Protein AF-0000000069272871 (afdb_homodimer)

Solvent-accessible surface area (backbone atoms only — not comparable to full-atom values): 14979 Å² total; per-residue (Å²): 93,59,68,41,17,45,51,24,36,66,44,24,44,68,34,56,69,48,51,65,64,69,45,65,77,76,62,60,60,80,74,46,60,64,69,57,50,46,51,25,50,32,40,45,33,56,43,55,54,56,28,42,65,68,36,47,37,50,28,38,50,27,48,32,53,27,60,75,52,44,46,97,46,56,46,58,51,68,70,37,50,22,46,32,43,25,23,48,36,52,28,56,21,47,30,52,67,67,47,55,49,50,28,53,56,38,40,64,75,57,56,64,56,65,63,50,49,52,54,50,58,71,53,38,54,69,69,35,46,50,41,24,52,53,29,44,54,54,31,49,50,50,26,59,72,61,34,99,91,60,68,40,18,45,51,24,35,65,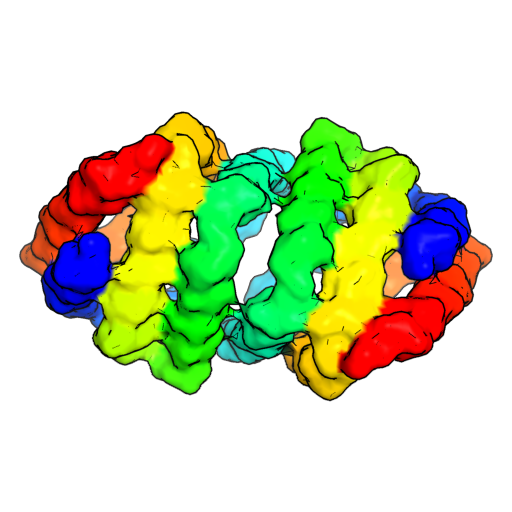43,24,44,68,31,56,69,46,51,66,65,69,45,65,77,74,64,61,62,79,73,47,59,64,69,56,50,45,51,26,49,31,40,45,33,55,42,58,58,55,28,44,64,67,34,47,37,50,28,39,51,26,47,32,52,27,61,76,53,44,47,98,47,56,46,57,52,69,69,37,50,22,47,32,44,25,23,49,37,52,28,56,21,48,30,52,66,68,46,56,49,52,28,52,57,39,40,65,76,56,56,61,56,64,62,53,49,52,53,51,57,73,53,38,55,68,69,33,48,50,42,24,51,53,28,45,52,54,32,48,50,50,26,57,72,60,34,102

Sequence (296 aa):
IDDAATKLSEASYPFLKEIDWTSNVYGSLPNANPVKVLAVINKALVMGASMDSAALKKGVLAHASAIGHVDSKGMIPLPDYTAINAAIGHMVASVPKNQVIDVFNAAGNVVRKEEVGAYMKSLVSSGDAEAAYKAFWEFKDVVAAAQRIDDAATKLSEASYPFLKEIDWTSNVYGSLPNANPVKVLAVINKALVMGASMDSAALKKGVLAHASAIGHVDSKGMIPLPDYTAINAAIGHMVASVPKNQVIDVFNAAGNVVRKEEVGAYMKSLVSSGDAEAAYKAFWEFKDVVAAAQR

Organism: Polarella glacialis (NCBI:txid89957)

InterPro domains:
  IPR003376 Peridinin-chlorophyll A binding protein [PF02429] (1-143)
  IPR036550 Peridinin-chlorophyll A binding superfamily [G3DSA:1.40.10.10] (1-147)
  IPR036550 Peridinin-chlorophyll A binding superfamily [SSF48608] (1-147)

Foldseek 3Di:
DLVLLLQLLVLQVQLVVLDQPPDCLVVVLVVFDVVLVVQLVVLVVVLQVQWDPVLVVQLVVLVVVQVVAQDPSRDGDSVSSSSNSVSVLNRLLRGDPVSVVSNVVSVVVRDPCPSVVVNSVVRGDPSSVVSSVVSVVVSVVVSVVSRD/DLVLLLQLLVLQVQLVVLDQPPDCLVVVLVVFDVVLVVQLVVLVVVLQVQWDPVLVVQLVVLVVVQVVAQDPSRDGDSVSSSSNSVSVLNRLLRGDPVSVVSNVVSVVVRDPCPSVVVNSVVRGDPSSVVSSVVSVVVSVVVSVVSRD

pLDDT: mean 89.67, std 10.8, range [53.44, 98.81]

Radius of gyration: 20.69 Å; Cα contacts (8 Å, |Δi|>4): 369; chains: 2; bounding box: 37×53×42 Å

Structure (mmCIF, N/CA/C/O backbone):
data_AF-0000000069272871-model_v1
#
loop_
_entity.id
_entity.type
_entity.pdbx_description
1 polymer 'ABC transporter substrate-binding protein'
#
loop_
_atom_site.group_PDB
_atom_site.id
_atom_site.type_symbol
_atom_site.label_atom_id
_atom_site.label_alt_id
_atom_site.label_comp_id
_atom_site.label_asym_id
_atom_site.label_entity_id
_atom_site.label_seq_id
_atom_site.pdbx_PDB_ins_code
_atom_site.Cartn_x
_atom_site.Cartn_y
_atom_site.Cartn_z
_atom_site.occupancy
_atom_site.B_iso_or_equiv
_atom_site.auth_seq_id
_atom_site.auth_comp_id
_atom_site.auth_asym_id
_atom_site.auth_atom_id
_atom_site.pdbx_PDB_model_num
ATOM 1 N N . ILE A 1 1 ? -14.234 -18.156 -10.969 1 97.94 1 ILE A N 1
ATOM 2 C CA . ILE A 1 1 ? -12.969 -17.484 -10.648 1 97.94 1 ILE A CA 1
ATOM 3 C C . ILE A 1 1 ? -12.188 -18.328 -9.648 1 97.94 1 ILE A C 1
ATOM 5 O O . ILE A 1 1 ? -10.969 -18.484 -9.781 1 97.94 1 ILE A O 1
ATOM 9 N N . ASP A 1 2 ? -12.836 -18.891 -8.648 1 98.38 2 ASP A N 1
ATOM 10 C CA . ASP A 1 2 ? -12.156 -19.688 -7.641 1 98.38 2 ASP A CA 1
ATOM 11 C C . ASP A 1 2 ? -11.492 -20.922 -8.266 1 98.38 2 ASP A C 1
ATOM 13 O O . ASP A 1 2 ? -10.352 -21.25 -7.945 1 98.38 2 ASP A O 1
ATOM 17 N N . ASP A 1 3 ? -12.211 -21.562 -9.109 1 98.44 3 ASP A N 1
ATOM 18 C CA . ASP A 1 3 ? -11.648 -22.719 -9.797 1 98.44 3 ASP A CA 1
ATOM 19 C C . ASP A 1 3 ? -10.453 -22.328 -10.664 1 98.44 3 ASP A C 1
ATOM 21 O O . ASP A 1 3 ? -9.43 -23.016 -10.68 1 98.44 3 ASP A O 1
ATOM 25 N N . ALA A 1 4 ? -10.586 -21.266 -11.344 1 98.56 4 ALA A N 1
ATOM 26 C CA . ALA A 1 4 ? -9.492 -20.781 -12.18 1 98.56 4 ALA A CA 1
ATOM 27 C C . ALA A 1 4 ? -8.281 -20.391 -11.336 1 98.56 4 ALA A C 1
ATOM 29 O O . ALA A 1 4 ? -7.137 -20.609 -11.734 1 98.56 4 ALA A O 1
ATOM 30 N N . ALA A 1 5 ? -8.492 -19.781 -10.227 1 98.75 5 ALA A N 1
ATOM 31 C CA . ALA A 1 5 ? -7.422 -19.422 -9.305 1 98.75 5 ALA A CA 1
ATOM 32 C C . ALA A 1 5 ? -6.688 -20.672 -8.797 1 98.75 5 ALA A C 1
ATOM 34 O O . ALA A 1 5 ? -5.465 -20.656 -8.664 1 98.75 5 ALA A O 1
ATOM 35 N N . THR A 1 6 ? -7.465 -21.688 -8.5 1 98.81 6 THR A N 1
ATOM 36 C CA . THR A 1 6 ? -6.855 -22.938 -8.078 1 98.81 6 THR A CA 1
ATOM 37 C C . THR A 1 6 ? -5.957 -23.5 -9.172 1 98.81 6 THR A C 1
ATOM 39 O O . THR A 1 6 ? -4.816 -23.875 -8.914 1 98.81 6 THR A O 1
ATOM 42 N N . LYS A 1 7 ? -6.438 -23.5 -10.344 1 98.69 7 LYS A N 1
ATOM 43 C CA . LYS A 1 7 ? -5.66 -24.016 -11.477 1 98.69 7 LYS A CA 1
ATOM 44 C C . LYS A 1 7 ? -4.402 -23.172 -11.695 1 98.69 7 LYS A C 1
ATOM 46 O O . LYS A 1 7 ? -3.32 -23.719 -11.914 1 98.69 7 LYS A O 1
ATOM 51 N N . LEU A 1 8 ? -4.523 -21.875 -11.672 1 98.75 8 LEU A N 1
ATOM 52 C CA . LEU A 1 8 ? -3.367 -20.984 -11.781 1 98.75 8 LEU A CA 1
ATOM 53 C C . LEU A 1 8 ? -2.34 -21.297 -10.695 1 98.75 8 LEU A C 1
ATOM 55 O O . LEU A 1 8 ? -1.153 -21.469 -10.992 1 98.75 8 LEU A O 1
ATOM 59 N N . SER A 1 9 ? -2.842 -21.391 -9.523 1 98.69 9 SER A N 1
ATOM 60 C CA . SER A 1 9 ? -1.943 -21.562 -8.383 1 98.69 9 SER A CA 1
ATOM 61 C C . SER A 1 9 ? -1.185 -22.875 -8.477 1 98.69 9 SER A C 1
ATOM 63 O O . SER A 1 9 ? 0.033 -22.906 -8.281 1 98.69 9 SER A O 1
ATOM 65 N N . GLU A 1 10 ? -1.876 -23.906 -8.773 1 98.62 10 GLU A N 1
ATOM 66 C CA . GLU A 1 10 ? -1.247 -25.219 -8.875 1 98.62 10 GLU A CA 1
ATOM 67 C C . GLU A 1 10 ? -0.245 -25.266 -10.023 1 98.62 10 GLU A C 1
ATOM 69 O O . GLU A 1 10 ? 0.844 -25.812 -9.883 1 98.62 10 GLU A O 1
ATOM 74 N N . ALA A 1 11 ? -0.543 -24.641 -11.07 1 98.25 11 ALA A N 1
ATOM 75 C CA . ALA A 1 11 ? 0.303 -24.688 -12.258 1 98.25 11 ALA A CA 1
ATOM 76 C C . ALA A 1 11 ? 1.522 -23.781 -12.102 1 98.25 11 ALA A C 1
ATOM 78 O O . ALA A 1 11 ? 2.594 -24.078 -12.633 1 98.25 11 ALA A O 1
ATOM 79 N N . SER A 1 12 ? 1.389 -22.734 -11.375 1 97.56 12 SER A N 1
ATOM 80 C CA . SER A 1 12 ? 2.457 -21.734 -11.32 1 97.56 12 SER A CA 1
ATOM 81 C C . SER A 1 12 ? 3.297 -21.906 -10.055 1 97.56 12 SER A C 1
ATOM 83 O O . SER A 1 12 ? 4.379 -21.328 -9.938 1 97.56 12 SER A O 1
ATOM 85 N N . TYR A 1 13 ? 2.826 -22.688 -9.156 1 97.62 13 TYR A N 1
ATOM 86 C CA . TYR A 1 13 ? 3.496 -22.812 -7.863 1 97.62 13 TYR A CA 1
ATOM 87 C C . TYR A 1 13 ? 4.914 -23.344 -8.031 1 97.62 13 TYR A C 1
ATOM 89 O O . TYR A 1 13 ? 5.848 -22.859 -7.391 1 97.62 13 TYR A O 1
ATOM 97 N N . PRO A 1 14 ? 5.195 -24.344 -8.883 1 96.38 14 PRO A N 1
ATOM 98 C CA . PRO A 1 14 ? 6.574 -24.797 -9.094 1 96.38 14 PRO A CA 1
ATOM 99 C C . PRO A 1 14 ? 7.496 -23.672 -9.562 1 96.38 14 PRO A C 1
ATOM 101 O O . PRO A 1 14 ? 8.648 -23.578 -9.125 1 96.38 14 PRO A O 1
ATOM 104 N N . PHE A 1 15 ? 7.004 -22.828 -10.414 1 95.12 15 PHE A N 1
ATOM 105 C CA . PHE A 1 15 ? 7.742 -21.672 -10.891 1 95.12 15 PHE A CA 1
ATOM 106 C C . PHE A 1 15 ? 8.102 -20.734 -9.742 1 95.12 15 PHE A C 1
ATOM 108 O O . PHE A 1 15 ? 9.25 -20.297 -9.625 1 95.12 15 PHE A O 1
ATOM 115 N N . LEU A 1 16 ? 7.188 -20.5 -8.906 1 94 16 LEU A N 1
ATOM 116 C CA . LEU A 1 16 ? 7.379 -19.562 -7.797 1 94 16 LEU A CA 1
ATOM 117 C C . LEU A 1 16 ? 8.414 -20.109 -6.816 1 94 16 LEU A C 1
ATOM 119 O O . LEU A 1 16 ? 9.148 -19.328 -6.199 1 94 16 LEU A O 1
ATOM 123 N N . LYS A 1 17 ? 8.477 -21.328 -6.703 1 94 17 LYS A N 1
ATOM 124 C CA . LYS A 1 17 ? 9.375 -21.953 -5.734 1 94 17 LYS A CA 1
ATOM 125 C C . LYS A 1 17 ? 10.828 -21.812 -6.172 1 94 17 LYS A C 1
ATOM 127 O O . LYS A 1 17 ? 11.742 -21.984 -5.359 1 94 17 LYS A O 1
ATOM 132 N N . GLU A 1 18 ? 11.016 -21.5 -7.387 1 93.88 18 GLU A N 1
ATOM 133 C CA . GLU A 1 18 ? 12.375 -21.406 -7.93 1 93.88 18 GLU A CA 1
ATOM 134 C C . GLU A 1 18 ? 12.977 -20.031 -7.695 1 93.88 18 GLU A C 1
ATOM 136 O O . GLU A 1 18 ? 14.18 -19.828 -7.883 1 93.88 18 GLU A O 1
ATOM 141 N N . ILE A 1 19 ? 12.141 -19.156 -7.281 1 87.62 19 ILE A N 1
ATOM 142 C CA . ILE A 1 19 ? 12.547 -17.75 -7.16 1 87.62 19 ILE A CA 1
ATOM 143 C C . ILE A 1 19 ? 12.922 -17.453 -5.711 1 87.62 19 ILE A C 1
ATOM 145 O O . ILE A 1 19 ? 12.258 -17.906 -4.781 1 87.62 19 ILE A O 1
ATOM 149 N N . ASP A 1 20 ? 14.008 -16.703 -5.559 1 84.44 20 ASP A N 1
ATOM 150 C CA . ASP A 1 20 ? 14.305 -16.109 -4.258 1 84.44 20 ASP A CA 1
ATOM 151 C C . ASP A 1 20 ? 13.633 -14.742 -4.113 1 84.44 20 ASP A C 1
ATOM 153 O O . ASP A 1 20 ? 14.133 -13.742 -4.625 1 84.44 20 ASP A O 1
ATOM 157 N N . TRP A 1 21 ? 12.625 -14.727 -3.338 1 83.12 21 TRP A N 1
ATOM 158 C CA . TRP A 1 21 ? 11.781 -13.547 -3.236 1 83.12 21 TRP A CA 1
ATOM 159 C C . TRP A 1 21 ? 12.375 -12.531 -2.268 1 83.12 21 TRP A C 1
ATOM 161 O O . TRP A 1 21 ? 11.836 -11.438 -2.094 1 83.12 21 TRP A O 1
ATOM 171 N N . THR A 1 22 ? 13.477 -12.781 -1.663 1 78.88 22 THR A N 1
ATOM 172 C CA . THR A 1 22 ? 14.156 -11.867 -0.756 1 78.88 22 THR A CA 1
ATOM 173 C C . THR A 1 22 ? 15.281 -11.133 -1.476 1 78.88 22 THR A C 1
ATOM 175 O O . THR A 1 22 ? 15.984 -10.32 -0.871 1 78.88 22 THR A O 1
ATOM 178 N N . SER A 1 23 ? 15.352 -11.43 -2.68 1 77 23 SER A N 1
ATOM 179 C CA . SER A 1 23 ? 16.438 -10.828 -3.455 1 77 23 SER A CA 1
ATOM 180 C C . SER A 1 23 ? 16.281 -9.312 -3.527 1 77 23 SER A C 1
ATOM 182 O O . SER A 1 23 ? 15.172 -8.805 -3.68 1 77 23 SER A O 1
ATOM 184 N N . ASN A 1 24 ? 17.312 -8.641 -3.572 1 72.88 24 ASN A N 1
ATOM 185 C CA . ASN A 1 24 ? 17.359 -7.188 -3.65 1 72.88 24 ASN A CA 1
ATOM 186 C C . ASN A 1 24 ? 16.938 -6.688 -5.031 1 72.88 24 ASN A C 1
ATOM 188 O O . ASN A 1 24 ? 16.672 -5.496 -5.211 1 72.88 24 ASN A O 1
ATOM 192 N N . VAL A 1 25 ? 16.875 -7.625 -5.938 1 71.31 25 VAL A N 1
ATOM 193 C CA . VAL A 1 25 ? 16.516 -7.223 -7.293 1 71.31 25 VAL A CA 1
ATOM 194 C C . VAL A 1 25 ? 15.133 -6.578 -7.301 1 71.31 25 VAL A C 1
ATOM 196 O O . VAL A 1 25 ? 14.836 -5.742 -8.156 1 71.31 25 VAL A O 1
ATOM 199 N N . TYR A 1 26 ? 14.336 -6.918 -6.309 1 68.06 26 TYR A N 1
ATOM 200 C CA . TYR A 1 26 ? 12.977 -6.402 -6.262 1 68.06 26 TYR A CA 1
ATOM 201 C C . TYR A 1 26 ? 12.938 -5.012 -5.645 1 68.06 26 TYR A C 1
ATOM 203 O O . TYR A 1 26 ? 11.945 -4.289 -5.777 1 68.06 26 TYR A O 1
ATOM 211 N N . GLY A 1 27 ? 13.906 -4.617 -4.906 1 61.75 27 GLY A N 1
ATOM 212 C CA . GLY A 1 27 ? 13.969 -3.354 -4.188 1 61.75 27 GLY A CA 1
ATOM 213 C C . GLY A 1 27 ? 14.43 -2.197 -5.055 1 61.75 27 GLY A C 1
ATOM 214 O O . GLY A 1 27 ? 14.508 -1.059 -4.59 1 61.75 27 GLY A O 1
ATOM 215 N N . SER A 1 28 ? 14.789 -2.479 -6.285 1 54.88 28 SER A N 1
ATOM 216 C CA . SER A 1 28 ? 15.438 -1.388 -7.008 1 54.88 28 SER A CA 1
ATOM 217 C C . SER A 1 28 ? 14.414 -0.372 -7.504 1 54.88 28 SER A C 1
ATOM 219 O O . SER A 1 28 ? 14.547 0.164 -8.609 1 54.88 28 SER A O 1
ATOM 221 N N . LEU A 1 29 ? 13.281 -0.179 -6.895 1 54.28 29 LEU A N 1
ATOM 222 C CA . LEU A 1 29 ? 12.422 0.962 -7.184 1 54.28 29 LEU A CA 1
ATOM 223 C C . LEU A 1 29 ? 13.195 2.271 -7.066 1 54.28 29 LEU A C 1
ATOM 225 O O . LEU A 1 29 ? 12.758 3.303 -7.586 1 54.28 29 LEU A O 1
ATOM 229 N N . PRO A 1 30 ? 14.242 2.318 -6.449 1 54.62 30 PRO A N 1
ATOM 230 C CA . PRO A 1 30 ? 14.914 3.592 -6.191 1 54.62 30 PRO A CA 1
ATOM 231 C C . PRO A 1 30 ? 15.266 4.348 -7.469 1 54.62 30 PRO A C 1
ATOM 233 O O . PRO A 1 30 ? 15.43 5.57 -7.445 1 54.62 30 PRO A O 1
ATOM 236 N N . ASN A 1 31 ? 14.969 3.623 -8.508 1 59.97 31 ASN A N 1
ATOM 237 C CA . ASN A 1 31 ? 15.414 4.438 -9.633 1 59.97 31 ASN A CA 1
ATOM 238 C C . ASN A 1 31 ? 14.234 4.988 -10.43 1 59.97 31 ASN A C 1
ATOM 240 O O . ASN A 1 31 ? 14.422 5.648 -11.453 1 59.97 31 ASN A O 1
ATOM 244 N N . ALA A 1 32 ? 13.102 4.746 -9.797 1 67.25 32 ALA A N 1
ATOM 245 C CA . ALA A 1 32 ? 11.984 5.289 -10.562 1 67.25 32 ALA A CA 1
ATOM 246 C C . ALA A 1 32 ? 11.68 6.727 -10.148 1 67.25 32 ALA A C 1
ATOM 248 O O . ALA A 1 32 ? 11.883 7.102 -8.992 1 67.25 32 ALA A O 1
ATOM 249 N N . ASN A 1 33 ? 11.328 7.52 -11.164 1 70.44 33 ASN A N 1
ATOM 250 C CA . ASN A 1 33 ? 10.883 8.883 -10.891 1 70.44 33 ASN A CA 1
ATOM 251 C C . ASN A 1 33 ? 9.703 8.898 -9.922 1 70.44 33 ASN A C 1
ATOM 253 O O . ASN A 1 33 ? 8.68 8.266 -10.172 1 70.44 33 ASN A O 1
ATOM 257 N N . PRO A 1 34 ? 9.781 9.516 -8.812 1 75.56 34 PRO A N 1
ATOM 258 C CA . PRO A 1 34 ? 8.727 9.508 -7.801 1 75.56 34 PRO A CA 1
ATOM 259 C C . PRO A 1 34 ? 7.379 9.977 -8.352 1 75.56 34 PRO A C 1
ATOM 261 O O . PRO A 1 34 ? 6.332 9.469 -7.941 1 75.56 34 PRO A O 1
ATOM 264 N N . VAL A 1 35 ? 7.418 10.867 -9.281 1 75.88 35 VAL A N 1
ATOM 265 C CA . VAL A 1 35 ? 6.188 11.398 -9.852 1 75.88 35 VAL A CA 1
ATOM 266 C C . VAL A 1 35 ? 5.48 10.305 -10.656 1 75.88 35 VAL A C 1
ATOM 268 O O . VAL A 1 35 ? 4.254 10.18 -10.602 1 75.88 35 VAL A O 1
ATOM 271 N N . LYS A 1 36 ? 6.258 9.539 -11.336 1 77.25 36 LYS A N 1
ATOM 272 C CA . LYS A 1 36 ? 5.676 8.445 -12.109 1 77.25 36 LYS A CA 1
ATOM 273 C C . LYS A 1 36 ? 5.117 7.359 -11.188 1 77.25 36 LYS A C 1
ATOM 275 O O . LYS A 1 36 ? 4.07 6.773 -11.477 1 77.25 36 LYS A O 1
ATOM 280 N N . VAL A 1 37 ? 5.797 7.203 -10.133 1 82.44 37 VAL A N 1
ATOM 281 C CA . VAL A 1 37 ? 5.34 6.215 -9.164 1 82.44 37 VAL A CA 1
ATOM 282 C C . VAL A 1 37 ? 4.02 6.668 -8.547 1 82.44 37 VAL A C 1
ATOM 284 O O . VAL A 1 37 ? 3.088 5.871 -8.406 1 82.44 37 VAL A O 1
ATOM 287 N N . LEU A 1 38 ? 3.922 7.918 -8.312 1 86.31 38 LEU A N 1
ATOM 288 C CA . LEU A 1 38 ? 2.697 8.445 -7.723 1 86.31 38 LEU A CA 1
ATOM 289 C C . LEU A 1 38 ? 1.527 8.328 -8.695 1 86.31 38 LEU A C 1
ATOM 291 O O . LEU A 1 38 ? 0.392 8.086 -8.273 1 86.31 38 LEU A O 1
ATOM 295 N N . ALA A 1 39 ? 1.861 8.492 -9.93 1 85.06 39 ALA A N 1
ATOM 296 C CA . ALA A 1 39 ? 0.804 8.352 -10.922 1 85.06 39 ALA A CA 1
ATOM 297 C C . ALA A 1 39 ? 0.247 6.93 -10.93 1 85.06 39 ALA A C 1
ATOM 299 O O . ALA A 1 39 ? -0.964 6.734 -11.055 1 85.06 39 ALA A O 1
ATOM 300 N N . VAL A 1 40 ? 1.145 5.996 -10.836 1 88.75 40 VAL A N 1
ATOM 301 C CA . VAL A 1 40 ? 0.72 4.602 -10.766 1 88.75 40 VAL A CA 1
ATOM 302 C C . VAL A 1 40 ? -0.131 4.383 -9.516 1 88.75 40 VAL A C 1
ATOM 304 O O . VAL A 1 40 ? -1.209 3.789 -9.594 1 88.75 40 VAL A O 1
ATOM 307 N N . ILE A 1 41 ? 0.326 4.859 -8.453 1 91.44 41 ILE A N 1
ATOM 308 C CA . ILE A 1 41 ? -0.369 4.723 -7.18 1 91.44 41 ILE A CA 1
ATOM 309 C C . ILE A 1 41 ? -1.755 5.355 -7.277 1 91.44 41 ILE A C 1
ATOM 311 O O . ILE A 1 41 ? -2.742 4.781 -6.812 1 91.44 41 ILE A O 1
ATOM 315 N N . ASN A 1 42 ? -1.794 6.461 -7.91 1 93.81 42 ASN A N 1
ATOM 316 C CA . ASN A 1 42 ? -3.076 7.141 -8.055 1 93.81 42 ASN A CA 1
ATOM 317 C C . ASN A 1 42 ? -4.078 6.293 -8.836 1 93.81 42 ASN A C 1
ATOM 319 O O . ASN A 1 42 ? -5.227 6.145 -8.414 1 93.81 42 ASN A O 1
ATOM 323 N N . LYS A 1 43 ? -3.633 5.766 -9.898 1 93.56 43 LYS A N 1
ATOM 324 C CA . LYS A 1 43 ? -4.516 4.91 -10.68 1 93.56 43 LYS A CA 1
ATOM 325 C C . LYS A 1 43 ? -4.973 3.699 -9.875 1 93.56 43 LYS A C 1
ATOM 327 O O . LYS A 1 43 ? -6.133 3.293 -9.953 1 93.56 43 LYS A O 1
ATOM 332 N N . ALA A 1 44 ? -4.098 3.172 -9.102 1 93.88 44 ALA A N 1
ATOM 333 C CA . ALA A 1 44 ? -4.422 2.02 -8.266 1 93.88 44 ALA A CA 1
ATOM 334 C C . ALA A 1 44 ? -5.426 2.395 -7.18 1 93.88 44 ALA A C 1
ATOM 336 O O . ALA A 1 44 ? -6.344 1.628 -6.883 1 93.88 44 ALA A O 1
ATOM 337 N N . LEU A 1 45 ? -5.246 3.5 -6.656 1 94.62 45 LEU A N 1
ATOM 338 C CA . LEU A 1 45 ? -6.164 3.975 -5.625 1 94.62 45 LEU A CA 1
ATOM 339 C C . LEU A 1 45 ? -7.57 4.156 -6.191 1 94.62 45 LEU A C 1
ATOM 341 O O . LEU A 1 45 ? -8.547 3.695 -5.598 1 94.62 45 LEU A O 1
ATOM 345 N N . VAL A 1 46 ? -7.625 4.789 -7.305 1 94.31 46 VAL A N 1
ATOM 346 C CA . VAL A 1 46 ? -8.922 5.039 -7.93 1 94.31 46 VAL A CA 1
ATOM 347 C C . VAL A 1 46 ? -9.594 3.709 -8.273 1 94.31 46 VAL A C 1
ATOM 349 O O . VAL A 1 46 ? -10.781 3.521 -8.016 1 94.31 46 VAL A O 1
ATOM 352 N N . MET A 1 47 ? -8.812 2.846 -8.75 1 95.12 47 MET A N 1
ATOM 353 C CA . MET A 1 47 ? -9.352 1.52 -9.031 1 95.12 47 MET A CA 1
ATOM 354 C C . MET A 1 47 ? -9.812 0.833 -7.75 1 95.12 47 MET A C 1
ATOM 356 O O . MET A 1 47 ? -10.906 0.273 -7.699 1 95.12 47 MET A O 1
ATOM 360 N N . GLY A 1 48 ? -8.969 0.856 -6.758 1 94.19 48 GLY A N 1
ATOM 361 C CA . GLY A 1 48 ? -9.312 0.252 -5.48 1 94.19 48 GLY A CA 1
ATOM 362 C C . GLY A 1 48 ? -10.594 0.808 -4.883 1 94.19 48 GLY A C 1
ATOM 363 O O . GLY A 1 48 ? -11.398 0.061 -4.324 1 94.19 48 GLY A O 1
ATOM 364 N N . ALA A 1 49 ? -10.82 2.049 -5.047 1 93.44 49 ALA A N 1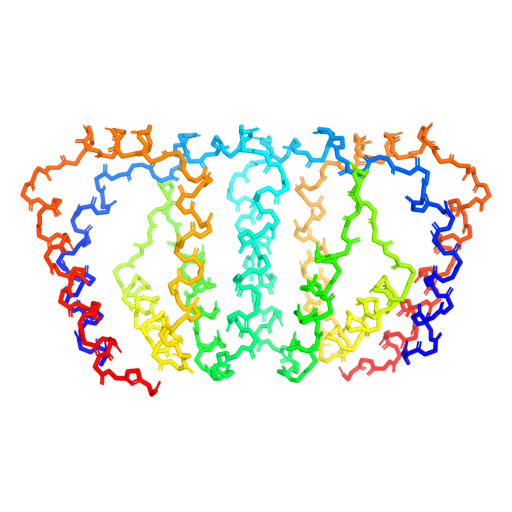
ATOM 365 C CA . ALA A 1 49 ? -12.008 2.699 -4.504 1 93.44 49 ALA A CA 1
ATOM 366 C C . ALA A 1 49 ? -13.273 2.217 -5.219 1 93.44 49 ALA A C 1
ATOM 368 O O . ALA A 1 49 ? -14.375 2.326 -4.684 1 93.44 49 ALA A O 1
ATOM 369 N N . SER A 1 50 ? -13.086 1.742 -6.402 1 94.56 50 SER A N 1
ATOM 370 C CA . SER A 1 50 ? -14.227 1.304 -7.203 1 94.56 50 SER A CA 1
ATOM 371 C C . SER A 1 50 ? -14.5 -0.184 -7.008 1 94.56 50 SER A C 1
ATOM 373 O O . SER A 1 50 ? -15.516 -0.7 -7.473 1 94.56 50 SER A O 1
ATOM 375 N N . MET A 1 51 ? -13.625 -0.867 -6.285 1 95.12 51 MET A N 1
ATOM 376 C CA . MET A 1 51 ? -13.758 -2.311 -6.109 1 95.12 51 MET A CA 1
ATOM 377 C C . MET A 1 51 ? -14.859 -2.637 -5.105 1 95.12 51 MET A C 1
ATOM 379 O O . MET A 1 51 ? -15.172 -1.821 -4.234 1 95.12 51 MET A O 1
ATOM 383 N N . ASP A 1 52 ? -15.406 -3.867 -5.297 1 95.38 52 ASP A N 1
ATOM 384 C CA . ASP A 1 52 ? -16.312 -4.418 -4.285 1 95.38 52 ASP A CA 1
ATOM 385 C C . ASP A 1 52 ? -15.617 -4.5 -2.926 1 95.38 52 ASP A C 1
ATOM 387 O O . ASP A 1 52 ? -14.562 -5.129 -2.793 1 95.38 52 ASP A O 1
ATOM 391 N N . SER A 1 53 ? -16.266 -3.912 -1.944 1 93.38 53 SER A N 1
ATOM 392 C CA . SER A 1 53 ? -15.625 -3.801 -0.639 1 93.38 53 SER A CA 1
ATOM 393 C C . SER A 1 53 ? -15.445 -5.168 0.008 1 93.38 53 SER A C 1
ATOM 395 O O . SER A 1 53 ? -14.469 -5.402 0.721 1 93.38 53 SER A O 1
ATOM 397 N N . ALA A 1 54 ? -16.328 -6.066 -0.211 1 94.12 54 ALA A N 1
ATOM 398 C CA . ALA A 1 54 ? -16.188 -7.41 0.349 1 94.12 54 ALA A CA 1
ATOM 399 C C . ALA A 1 54 ? -15.016 -8.148 -0.289 1 94.12 54 ALA A C 1
ATOM 401 O O . ALA A 1 54 ? -14.266 -8.852 0.398 1 94.12 54 ALA A O 1
ATOM 402 N N . ALA A 1 55 ? -14.867 -7.98 -1.58 1 95.44 55 ALA A N 1
ATOM 403 C CA . ALA A 1 55 ? -13.742 -8.594 -2.279 1 95.44 55 ALA A CA 1
ATOM 404 C C . ALA A 1 55 ? -12.414 -8.008 -1.802 1 95.44 55 ALA A C 1
ATOM 406 O O . ALA A 1 55 ? -11.445 -8.734 -1.604 1 95.44 55 ALA A O 1
ATOM 407 N N . LEU A 1 56 ? -12.383 -6.707 -1.596 1 95.38 56 LEU A N 1
ATOM 408 C CA . LEU A 1 56 ? -11.18 -6.047 -1.088 1 95.38 56 LEU A CA 1
ATOM 409 C C . LEU A 1 56 ? -10.805 -6.586 0.289 1 95.38 56 LEU A C 1
ATOM 411 O O . LEU A 1 56 ? -9.641 -6.898 0.542 1 95.38 56 LEU A O 1
ATOM 415 N N . LYS A 1 57 ? -11.766 -6.672 1.105 1 94.69 57 LYS A N 1
ATOM 416 C CA . LYS A 1 57 ? -11.516 -7.18 2.449 1 94.69 57 LYS A CA 1
ATOM 417 C C . LYS A 1 57 ? -10.977 -8.609 2.404 1 94.69 57 LYS A C 1
ATOM 419 O O . LYS A 1 57 ? -10.023 -8.945 3.105 1 94.69 57 LYS A O 1
ATOM 424 N N . LYS A 1 58 ? -11.578 -9.398 1.587 1 95.81 58 LYS A N 1
ATOM 425 C CA . LYS A 1 58 ? -11.102 -10.766 1.435 1 95.81 58 LYS A CA 1
ATOM 426 C C . LYS A 1 58 ? -9.664 -10.789 0.927 1 95.81 58 LYS A C 1
ATOM 428 O O . LYS A 1 58 ? -8.852 -11.602 1.379 1 95.81 58 LYS A O 1
ATOM 433 N N . GLY A 1 59 ? -9.344 -9.953 0.003 1 96.69 59 GLY A N 1
ATOM 434 C CA . GLY A 1 59 ? -7.988 -9.867 -0.52 1 96.69 59 GLY A CA 1
ATOM 435 C C . GLY A 1 59 ? -6.969 -9.469 0.529 1 96.69 59 GLY A C 1
ATOM 436 O O . GLY A 1 59 ? -5.91 -10.086 0.641 1 96.69 59 GLY A O 1
ATOM 437 N N . VAL A 1 60 ? -7.352 -8.492 1.216 1 95.69 60 VAL A N 1
ATOM 438 C CA . VAL A 1 60 ? -6.465 -7.996 2.266 1 95.69 60 VAL A CA 1
ATOM 439 C C . VAL A 1 60 ? -6.215 -9.102 3.293 1 95.69 60 VAL A C 1
ATOM 441 O O . VAL A 1 60 ? -5.074 -9.32 3.705 1 95.69 60 VAL A O 1
ATOM 444 N N . LEU A 1 61 ? -7.207 -9.781 3.68 1 96.06 61 LEU A N 1
ATOM 445 C CA . LEU A 1 61 ? -7.059 -10.82 4.695 1 96.06 61 LEU A CA 1
ATOM 446 C C . LEU A 1 61 ? -6.277 -12.008 4.145 1 96.06 61 LEU A C 1
ATOM 448 O O . LEU A 1 61 ? -5.52 -12.648 4.875 1 96.06 61 LEU A O 1
ATOM 452 N N . ALA A 1 62 ? -6.473 -12.32 2.9 1 97.31 62 ALA A N 1
ATOM 453 C CA . ALA A 1 62 ? -5.672 -13.367 2.271 1 97.31 62 ALA A CA 1
ATOM 454 C C . ALA A 1 62 ? -4.191 -13 2.279 1 97.31 62 ALA A C 1
ATOM 456 O O . ALA A 1 62 ? -3.336 -13.852 2.555 1 97.31 62 ALA A O 1
ATOM 457 N N . HIS A 1 63 ? -3.895 -11.789 2.033 1 96.75 63 HIS A N 1
ATOM 458 C CA . HIS A 1 63 ? -2.506 -11.344 2.068 1 96.75 63 HIS A CA 1
ATOM 459 C C . HIS A 1 63 ? -1.956 -11.359 3.49 1 96.75 63 HIS A C 1
ATOM 461 O O . HIS A 1 63 ? -0.812 -11.766 3.713 1 96.75 63 HIS A O 1
ATOM 467 N N . ALA A 1 64 ? -2.75 -10.93 4.355 1 94.94 64 ALA A N 1
ATOM 468 C CA . ALA A 1 64 ? -2.322 -10.953 5.75 1 94.94 64 ALA A CA 1
ATOM 469 C C . ALA A 1 64 ? -1.993 -12.375 6.199 1 94.94 64 ALA A C 1
ATOM 471 O O . ALA A 1 64 ? -0.968 -12.602 6.84 1 94.94 64 ALA A O 1
ATOM 472 N N . SER A 1 65 ? -2.859 -13.242 5.844 1 96.06 65 SER A N 1
ATOM 473 C CA . SER A 1 65 ? -2.607 -14.648 6.156 1 96.06 65 SER A CA 1
ATOM 474 C C . SER A 1 65 ? -1.299 -15.125 5.535 1 96.06 65 SER A C 1
ATOM 476 O O . SER A 1 65 ? -0.488 -15.773 6.207 1 96.06 65 SER A O 1
ATOM 478 N N . ALA A 1 66 ? -1.085 -14.805 4.344 1 96.12 66 ALA A N 1
ATOM 479 C CA . ALA A 1 66 ? 0.118 -15.227 3.633 1 96.12 66 ALA A CA 1
ATOM 480 C C . ALA A 1 66 ? 1.374 -14.68 4.309 1 96.12 66 ALA A C 1
ATOM 482 O O . ALA A 1 66 ? 2.371 -15.398 4.445 1 96.12 66 ALA A O 1
ATOM 483 N N . ILE A 1 67 ? 1.333 -13.43 4.668 1 94.25 67 ILE A N 1
ATOM 484 C CA . ILE A 1 67 ? 2.465 -12.82 5.363 1 94.25 67 ILE A CA 1
ATOM 485 C C . ILE A 1 67 ? 2.754 -13.586 6.648 1 94.25 67 ILE A C 1
ATOM 487 O O . ILE A 1 67 ? 3.916 -13.773 7.02 1 94.25 67 ILE A O 1
ATOM 491 N N . GLY A 1 68 ? 1.786 -14.023 7.312 1 92 68 GLY A N 1
ATOM 492 C CA . GLY A 1 68 ? 1.951 -14.789 8.539 1 92 68 GLY A CA 1
ATOM 493 C C . GLY A 1 68 ? 2.602 -16.141 8.312 1 92 68 GLY A C 1
ATOM 494 O O . GLY A 1 68 ? 3.07 -16.766 9.266 1 92 68 GLY A O 1
ATOM 495 N N . HIS A 1 69 ? 2.637 -16.578 7.078 1 94.19 69 HIS A N 1
ATOM 496 C CA . HIS A 1 69 ? 3.129 -17.922 6.797 1 94.19 69 HIS A CA 1
ATOM 497 C C . HIS A 1 69 ? 4.348 -17.875 5.879 1 94.19 69 HIS A C 1
ATOM 499 O O . HIS A 1 69 ? 4.773 -18.906 5.363 1 94.19 69 HIS A O 1
ATOM 505 N N . VAL A 1 70 ? 4.863 -16.719 5.617 1 92.19 70 VAL A N 1
ATOM 506 C CA . VAL A 1 70 ? 5.984 -16.594 4.691 1 92.19 70 VAL A CA 1
ATOM 507 C C . VAL A 1 70 ? 7.207 -17.312 5.262 1 92.19 70 VAL A C 1
ATOM 509 O O . VAL A 1 70 ? 7.48 -17.219 6.461 1 92.19 70 VAL A O 1
ATOM 512 N N . ASP A 1 71 ? 7.949 -17.953 4.387 1 89.5 71 ASP A N 1
ATOM 513 C CA . ASP A 1 71 ? 9.148 -18.641 4.844 1 89.5 71 ASP A CA 1
ATOM 514 C C . ASP A 1 71 ? 10.383 -17.766 4.688 1 89.5 71 ASP A C 1
ATOM 516 O O . ASP A 1 71 ? 10.281 -16.578 4.398 1 89.5 71 ASP A O 1
ATOM 520 N N . SER A 1 72 ? 11.562 -18.344 4.91 1 85.69 72 SER A N 1
ATOM 521 C CA . SER A 1 72 ? 12.82 -17.609 4.949 1 85.69 72 SER A CA 1
ATOM 522 C C . SER A 1 72 ? 13.211 -17.109 3.559 1 85.69 72 SER A C 1
ATOM 524 O O . SER A 1 72 ? 14.055 -16.219 3.426 1 85.69 72 SER A O 1
ATOM 526 N N . LYS A 1 73 ? 12.672 -17.672 2.469 1 84.81 73 LYS A N 1
ATOM 527 C CA . LYS A 1 73 ? 12.953 -17.25 1.102 1 84.81 73 LYS A CA 1
ATOM 528 C C . LYS A 1 73 ? 11.883 -16.297 0.587 1 84.81 73 LYS A C 1
ATOM 530 O O . LYS A 1 73 ? 11.867 -15.953 -0.595 1 84.81 73 LYS A O 1
ATOM 535 N N . GLY A 1 74 ? 10.875 -16.062 1.475 1 87.19 74 GLY A N 1
ATOM 536 C CA . GLY A 1 74 ? 9.789 -15.18 1.083 1 87.19 74 GLY A CA 1
ATOM 537 C C . GLY A 1 74 ? 8.656 -15.906 0.391 1 87.19 74 GLY A C 1
ATOM 538 O O . GLY A 1 74 ? 7.789 -15.281 -0.222 1 87.19 74 GLY A O 1
ATOM 539 N N . MET A 1 75 ? 8.742 -17.172 0.461 1 91.69 75 MET A N 1
ATOM 540 C CA . MET A 1 75 ? 7.719 -17.969 -0.196 1 91.69 75 MET A CA 1
ATOM 541 C C . MET A 1 75 ? 6.535 -18.219 0.734 1 91.69 75 MET A C 1
ATOM 543 O O . MET A 1 75 ? 6.711 -18.344 1.947 1 91.69 75 MET A O 1
ATOM 547 N N . ILE A 1 76 ? 5.352 -18.219 0.038 1 95.12 76 ILE A N 1
ATOM 548 C CA . ILE A 1 76 ? 4.133 -18.516 0.789 1 95.12 76 ILE A CA 1
ATOM 549 C C . ILE A 1 76 ? 3.604 -19.891 0.403 1 95.12 76 ILE A C 1
ATOM 551 O O . ILE A 1 76 ? 3.885 -20.391 -0.69 1 95.12 76 ILE A O 1
ATOM 555 N N . PRO A 1 77 ? 2.791 -20.578 1.349 1 97.12 77 PRO A N 1
ATOM 556 C CA . PRO A 1 77 ? 2.232 -21.891 1.028 1 97.12 77 PRO A CA 1
ATOM 557 C C . PRO A 1 77 ? 1.188 -21.828 -0.083 1 97.12 77 PRO A C 1
ATOM 559 O O . PRO A 1 77 ? 0.577 -20.781 -0.309 1 97.12 77 PRO A O 1
ATOM 562 N N . LEU A 1 78 ? 0.981 -22.953 -0.71 1 98.25 78 LEU A N 1
ATOM 563 C CA . LEU A 1 78 ? 0.075 -23.062 -1.849 1 98.25 78 LEU A CA 1
ATOM 564 C C . LEU A 1 78 ? -1.336 -22.625 -1.461 1 98.25 78 LEU A C 1
ATOM 566 O O . LEU A 1 78 ? -2 -21.906 -2.213 1 98.25 78 LEU A O 1
ATOM 570 N N . PRO A 1 79 ? -1.897 -22.984 -0.268 1 98.31 79 PRO A N 1
ATOM 571 C CA . PRO A 1 79 ? -3.252 -22.531 0.067 1 98.31 79 PRO A CA 1
ATOM 572 C C . PRO A 1 79 ? -3.367 -21.016 0.146 1 98.31 79 PRO A C 1
ATOM 574 O O . PRO A 1 79 ? -4.367 -20.438 -0.297 1 98.31 79 PRO A O 1
ATOM 577 N N . ASP A 1 80 ? -2.346 -20.391 0.672 1 98.25 80 ASP A N 1
ATOM 578 C CA . ASP A 1 80 ? -2.344 -18.938 0.738 1 98.25 80 ASP A CA 1
ATOM 579 C C . ASP A 1 80 ? -2.246 -18.328 -0.658 1 98.25 80 ASP A C 1
ATOM 581 O O . ASP A 1 80 ? -2.938 -17.359 -0.964 1 98.25 80 ASP A O 1
ATOM 585 N N . TYR A 1 81 ? -1.366 -18.875 -1.385 1 98.31 81 TYR A N 1
ATOM 586 C CA . TYR A 1 81 ? -1.194 -18.406 -2.758 1 98.31 81 TYR A CA 1
ATOM 587 C C . TYR A 1 81 ? -2.496 -18.531 -3.539 1 98.31 81 TYR A C 1
ATOM 589 O O . TYR A 1 81 ? -2.865 -17.609 -4.285 1 98.31 81 TYR A O 1
ATOM 597 N N . THR A 1 82 ? -3.203 -19.547 -3.348 1 98.81 82 THR A N 1
ATOM 598 C CA . THR A 1 82 ? -4.484 -19.781 -4.008 1 98.81 82 THR A CA 1
ATOM 599 C C . THR A 1 82 ? -5.527 -18.766 -3.529 1 98.81 82 THR A C 1
ATOM 601 O O . THR A 1 82 ? -6.266 -18.203 -4.336 1 98.81 82 THR A O 1
ATOM 604 N N . ALA A 1 83 ? -5.574 -18.594 -2.234 1 98.5 83 ALA A N 1
ATOM 605 C CA . ALA A 1 83 ? -6.516 -17.625 -1.668 1 98.5 83 ALA A CA 1
ATOM 606 C C . ALA A 1 83 ? -6.266 -16.219 -2.217 1 98.5 83 ALA A C 1
ATOM 608 O O . ALA A 1 83 ? -7.211 -15.484 -2.512 1 98.5 83 ALA A O 1
ATOM 609 N N . ILE A 1 84 ? -5.023 -15.883 -2.352 1 98.31 84 ILE A N 1
ATOM 610 C CA . ILE A 1 84 ? -4.656 -14.57 -2.873 1 98.31 84 ILE A CA 1
ATOM 611 C C . ILE A 1 84 ? -5.113 -14.445 -4.324 1 98.31 84 ILE A C 1
ATOM 613 O O . ILE A 1 84 ? -5.746 -13.453 -4.699 1 98.31 84 ILE A O 1
ATOM 617 N N . ASN A 1 85 ? -4.793 -15.375 -5.105 1 98.62 85 ASN A N 1
ATOM 618 C CA . ASN A 1 85 ? -5.18 -15.32 -6.512 1 98.62 85 ASN A CA 1
ATOM 619 C C . ASN A 1 85 ? -6.695 -15.266 -6.676 1 98.62 85 ASN A C 1
ATOM 621 O O . ASN A 1 85 ? -7.207 -14.523 -7.516 1 98.62 85 ASN A O 1
ATOM 625 N N . ALA A 1 86 ? -7.383 -16.109 -5.898 1 98.75 86 ALA A N 1
ATOM 626 C CA . ALA A 1 86 ? -8.844 -16.062 -5.945 1 98.75 86 ALA A CA 1
ATOM 627 C C . ALA A 1 86 ? -9.359 -14.68 -5.598 1 98.75 86 ALA A C 1
ATOM 629 O O . ALA A 1 86 ? -10.211 -14.133 -6.301 1 98.75 86 ALA A O 1
ATOM 630 N N . ALA A 1 87 ? -8.867 -14.133 -4.547 1 98.12 87 ALA A N 1
ATOM 631 C CA . ALA A 1 87 ? -9.305 -12.812 -4.109 1 98.12 87 ALA A CA 1
ATOM 632 C C . ALA A 1 87 ? -9 -11.758 -5.172 1 98.12 87 ALA A C 1
ATOM 634 O O . ALA A 1 87 ? -9.844 -10.898 -5.461 1 98.12 87 ALA A O 1
ATOM 635 N N . ILE A 1 88 ? -7.801 -11.781 -5.727 1 97.69 88 ILE A N 1
ATOM 636 C CA . ILE A 1 88 ? -7.418 -10.836 -6.77 1 97.69 88 ILE A CA 1
ATOM 637 C C . ILE A 1 88 ? -8.375 -10.953 -7.953 1 97.69 88 ILE A C 1
ATOM 639 O O . ILE A 1 88 ? -8.828 -9.945 -8.492 1 97.69 88 ILE A O 1
ATOM 643 N N . GLY A 1 89 ? -8.672 -12.148 -8.312 1 98.12 89 GLY A N 1
ATOM 644 C CA . GLY A 1 89 ? -9.633 -12.344 -9.398 1 98.12 89 GLY A CA 1
ATOM 645 C C . GLY A 1 89 ? -10.969 -11.68 -9.133 1 98.12 89 GLY A C 1
ATOM 646 O O . GLY A 1 89 ? -11.5 -10.984 -9.992 1 98.12 89 GLY A O 1
ATOM 647 N N . HIS A 1 90 ? -11.484 -11.906 -7.977 1 98.25 90 HIS A N 1
ATOM 648 C CA . HIS A 1 90 ? -12.773 -11.32 -7.621 1 98.25 90 HIS A CA 1
ATOM 649 C C . HIS A 1 90 ? -12.688 -9.797 -7.551 1 98.25 90 HIS A C 1
ATOM 651 O O . HIS A 1 90 ? -13.617 -9.094 -7.957 1 98.25 90 HIS A O 1
ATOM 657 N N . MET A 1 91 ? -11.594 -9.25 -7.023 1 96.75 91 MET A N 1
ATOM 658 C CA . MET A 1 91 ? -11.398 -7.805 -6.961 1 96.75 91 MET A CA 1
ATOM 659 C C . MET A 1 91 ? -11.367 -7.203 -8.367 1 96.75 91 MET A C 1
ATOM 661 O O . MET A 1 91 ? -12.102 -6.254 -8.648 1 96.75 91 MET A O 1
ATOM 665 N N . VAL A 1 92 ? -10.625 -7.777 -9.164 1 96.88 92 VAL A N 1
ATOM 666 C CA . VAL A 1 92 ? -10.453 -7.254 -10.516 1 96.88 92 VAL A CA 1
ATOM 667 C C . VAL A 1 92 ? -11.758 -7.391 -11.297 1 96.88 92 VAL A C 1
ATOM 669 O O . VAL A 1 92 ? -12.133 -6.496 -12.055 1 96.88 92 VAL A O 1
ATOM 672 N N . ALA A 1 93 ? -12.453 -8.438 -11.109 1 97.81 93 ALA A N 1
ATOM 673 C CA . ALA A 1 93 ? -13.719 -8.656 -11.805 1 97.81 93 ALA A CA 1
ATOM 674 C C . ALA A 1 93 ? -14.758 -7.613 -11.391 1 97.81 93 ALA A C 1
ATOM 676 O O . ALA A 1 93 ? -15.734 -7.387 -12.109 1 97.81 93 ALA A O 1
ATOM 677 N N . SER A 1 94 ? -14.555 -6.984 -10.297 1 97.25 94 SER A N 1
ATOM 678 C CA . SER A 1 94 ? -15.57 -6.09 -9.742 1 97.25 94 SER A CA 1
ATOM 679 C C . SER A 1 94 ? -15.406 -4.672 -10.273 1 97.25 94 SER A C 1
ATOM 681 O O . SER A 1 94 ? -16.172 -3.773 -9.906 1 97.25 94 SER A O 1
ATOM 683 N N . VAL A 1 95 ? -14.422 -4.398 -11.117 1 96.81 95 VAL A N 1
ATOM 684 C CA . VAL A 1 95 ? -14.203 -3.047 -11.625 1 96.81 95 VAL A CA 1
ATOM 685 C C . VAL A 1 95 ? -14.273 -3.055 -13.148 1 96.81 95 VAL A C 1
ATOM 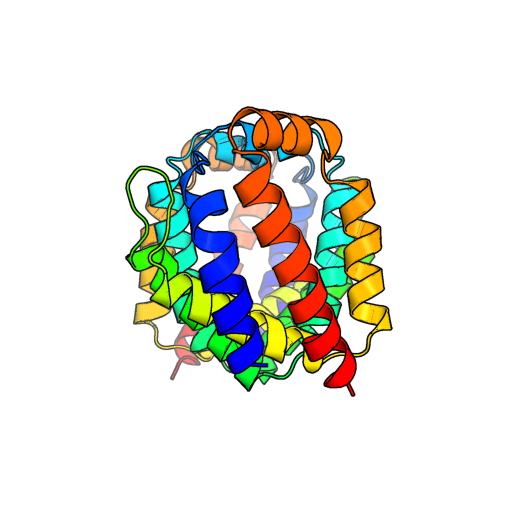687 O O . VAL A 1 95 ? -14.07 -4.094 -13.781 1 96.81 95 VAL A O 1
ATOM 690 N N . PRO A 1 96 ? -14.555 -1.84 -13.773 1 95.25 96 PRO A N 1
ATOM 691 C CA . PRO A 1 96 ? -14.531 -1.776 -15.234 1 95.25 96 PRO A CA 1
ATOM 692 C C . PRO A 1 96 ? -13.156 -2.076 -15.812 1 95.25 96 PRO A C 1
ATOM 694 O O . PRO A 1 96 ? -12.133 -1.708 -15.227 1 95.25 96 PRO A O 1
ATOM 697 N N . LYS A 1 97 ? -13.156 -2.66 -16.969 1 94.62 97 LYS A N 1
ATOM 698 C CA . LYS A 1 97 ? -11.938 -3.074 -17.656 1 94.62 97 LYS A CA 1
ATOM 699 C C . LYS A 1 97 ? -11 -1.89 -17.875 1 94.62 97 LYS A C 1
ATOM 701 O O . LYS A 1 97 ? -9.781 -2.031 -17.781 1 94.62 97 LYS A O 1
ATOM 706 N N . ASN A 1 98 ? -11.516 -0.778 -18.188 1 95 98 ASN A N 1
ATOM 707 C CA . ASN A 1 98 ? -10.68 0.382 -18.484 1 95 98 ASN A CA 1
ATOM 708 C C . ASN A 1 98 ? -9.844 0.786 -17.266 1 95 98 ASN A C 1
ATOM 710 O O . ASN A 1 98 ? -8.734 1.303 -17.422 1 95 98 ASN A O 1
ATOM 714 N N . GLN A 1 99 ? -10.273 0.573 -16.062 1 94.69 99 GLN A N 1
ATOM 715 C CA . GLN A 1 99 ? -9.492 0.902 -14.875 1 94.69 99 GLN A CA 1
ATOM 716 C C . GLN A 1 99 ? -8.305 -0.049 -14.719 1 94.69 99 GLN A C 1
ATOM 718 O O . GLN A 1 99 ? -7.223 0.367 -14.312 1 94.69 99 GLN A O 1
ATOM 723 N N . VAL A 1 100 ? -8.625 -1.248 -15.031 1 93.69 100 VAL A N 1
ATOM 724 C CA . VAL A 1 100 ? -7.543 -2.223 -14.984 1 93.69 100 VAL A CA 1
ATOM 725 C C . VAL A 1 100 ? -6.461 -1.836 -15.992 1 93.69 100 VAL A C 1
ATOM 727 O O . VAL A 1 100 ? -5.273 -1.821 -15.664 1 93.69 100 VAL A O 1
ATOM 730 N N . ILE A 1 101 ? -6.785 -1.498 -17.109 1 92.62 101 ILE A N 1
ATOM 731 C CA . ILE A 1 101 ? -5.871 -1.113 -18.188 1 92.62 101 ILE A CA 1
ATOM 732 C C . ILE A 1 101 ? -5.113 0.151 -17.781 1 92.62 101 ILE A C 1
ATOM 734 O O . ILE A 1 101 ? -3.914 0.272 -18.047 1 92.62 101 ILE A O 1
ATOM 738 N N . ASP A 1 102 ? -5.781 1.104 -17.172 1 92.75 102 ASP A N 1
ATOM 739 C CA . ASP A 1 102 ? -5.145 2.33 -16.688 1 92.75 102 ASP A CA 1
ATOM 740 C C . ASP A 1 102 ? -4.004 2.02 -15.727 1 92.75 102 ASP A C 1
ATOM 742 O O . ASP A 1 102 ? -2.916 2.59 -15.836 1 92.75 102 ASP A O 1
ATOM 746 N N . VAL A 1 103 ? -4.281 1.11 -14.844 1 92.12 103 VAL A N 1
ATOM 747 C CA . VAL A 1 103 ? -3.248 0.738 -13.883 1 92.12 103 VAL A CA 1
ATOM 748 C C . VAL A 1 103 ? -2.1 0.038 -14.602 1 92.12 103 VAL A C 1
ATOM 750 O O . VAL A 1 103 ? -0.93 0.354 -14.375 1 92.12 103 VAL A O 1
ATOM 753 N N . PHE A 1 104 ? -2.434 -0.85 -15.43 1 87.88 104 PHE A N 1
ATOM 754 C CA . PHE A 1 104 ? -1.427 -1.593 -16.172 1 87.88 104 PHE A CA 1
ATOM 755 C C . PHE A 1 104 ? -0.548 -0.647 -16.984 1 87.88 104 PHE A C 1
ATOM 757 O O . PHE A 1 104 ? 0.68 -0.747 -16.953 1 87.88 104 PHE A O 1
ATOM 764 N N . ASN A 1 105 ? -1.069 0.25 -17.656 1 89.06 105 ASN A N 1
ATOM 765 C CA . ASN A 1 105 ? -0.336 1.202 -18.484 1 89.06 105 ASN A CA 1
ATOM 766 C C . ASN A 1 105 ? 0.545 2.117 -17.641 1 89.06 105 ASN A C 1
ATOM 768 O O . ASN A 1 105 ? 1.694 2.381 -18 1 89.06 105 ASN A O 1
ATOM 772 N N . ALA A 1 106 ? 0.08 2.52 -16.578 1 86.81 106 ALA A N 1
ATOM 773 C CA . ALA A 1 106 ? 0.864 3.383 -15.703 1 86.81 106 ALA A CA 1
ATOM 774 C C . ALA A 1 106 ? 2.062 2.633 -15.125 1 86.81 106 ALA A C 1
ATOM 776 O O . ALA A 1 106 ? 3.16 3.186 -15.031 1 86.81 106 ALA A O 1
ATOM 777 N N . ALA A 1 107 ? 1.778 1.401 -14.742 1 85.44 107 ALA A N 1
ATOM 778 C CA . ALA A 1 107 ? 2.842 0.586 -14.156 1 85.44 107 ALA A CA 1
ATOM 779 C C . ALA A 1 107 ? 3.916 0.265 -15.195 1 85.44 107 ALA A C 1
ATOM 781 O O . ALA A 1 107 ? 5.098 0.167 -14.859 1 85.44 107 ALA A O 1
ATOM 782 N N . GLY A 1 108 ? 3.512 0.032 -16.406 1 79.69 108 GLY A N 1
ATOM 783 C CA . GLY A 1 108 ? 4.449 -0.272 -17.469 1 79.69 108 GLY A CA 1
ATOM 784 C C . GLY A 1 108 ? 5.504 0.801 -17.656 1 79.69 108 GLY A C 1
ATOM 785 O O . GLY A 1 108 ? 6.617 0.512 -18.109 1 79.69 108 GLY A O 1
ATOM 786 N N . ASN A 1 109 ? 5.258 1.893 -17.172 1 73.62 109 ASN A N 1
ATOM 787 C CA . ASN A 1 109 ? 6.164 3.023 -17.344 1 73.62 109 ASN A CA 1
ATOM 788 C C . ASN A 1 109 ? 7.172 3.111 -16.188 1 73.62 109 ASN A C 1
ATOM 790 O O . ASN A 1 109 ? 8.125 3.889 -16.266 1 73.62 109 ASN A O 1
ATOM 794 N N . VAL A 1 110 ? 6.992 2.287 -15.188 1 74.94 110 VAL A N 1
ATOM 795 C CA . VAL A 1 110 ? 7.836 2.43 -14 1 74.94 110 VAL A CA 1
ATOM 796 C C . VAL A 1 110 ? 8.586 1.127 -13.742 1 74.94 110 VAL A C 1
ATOM 798 O O . VAL A 1 110 ? 9.711 1.142 -13.234 1 74.94 110 VAL A O 1
ATOM 801 N N . VAL A 1 111 ? 7.992 0.086 -13.938 1 66.25 111 VAL A N 1
ATOM 802 C CA . VAL A 1 111 ? 8.586 -1.209 -13.617 1 66.25 111 VAL A CA 1
ATOM 803 C C . VAL A 1 111 ? 9.703 -1.529 -14.602 1 66.25 111 VAL A C 1
ATOM 805 O O . VAL A 1 111 ? 9.539 -1.359 -15.812 1 66.25 111 VAL A O 1
ATOM 808 N N . ARG A 1 112 ? 10.812 -1.757 -13.844 1 66.94 112 ARG A N 1
ATOM 809 C CA . ARG A 1 112 ? 11.992 -2.162 -14.609 1 66.94 112 ARG A CA 1
ATOM 810 C C . ARG A 1 112 ? 11.828 -3.578 -15.148 1 66.94 112 ARG A C 1
ATOM 812 O O . ARG A 1 112 ? 12.477 -4.512 -14.672 1 66.94 112 ARG A O 1
ATOM 819 N N . LYS A 1 113 ? 11.172 -3.664 -16.234 1 66.5 113 LYS A N 1
ATOM 820 C CA . LYS A 1 113 ? 10.742 -4.941 -16.797 1 66.5 113 LYS A CA 1
ATOM 821 C C . LYS A 1 113 ? 11.938 -5.762 -17.281 1 66.5 113 LYS A C 1
ATOM 823 O O . LYS A 1 113 ? 12.008 -6.965 -17.031 1 66.5 113 LYS A O 1
ATOM 828 N N . GLU A 1 114 ? 12.82 -5.059 -17.641 1 71.19 114 GLU A N 1
ATOM 829 C CA . GLU A 1 114 ? 13.93 -5.789 -18.266 1 71.19 114 GLU A CA 1
ATOM 830 C C . GLU A 1 114 ? 14.797 -6.457 -17.203 1 71.19 114 GLU A C 1
ATOM 832 O O . GLU A 1 114 ? 15.102 -7.648 -17.297 1 71.19 114 GLU A O 1
ATOM 837 N N . GLU A 1 115 ? 15.109 -5.836 -16.141 1 71.81 115 GLU A N 1
ATOM 838 C CA . GLU A 1 115 ? 16.016 -6.383 -15.133 1 71.81 115 GLU A CA 1
ATOM 839 C C . GLU A 1 115 ? 15.328 -7.469 -14.312 1 71.81 115 GLU A C 1
ATOM 841 O O . GLU A 1 115 ? 15.898 -8.539 -14.086 1 71.81 115 GLU A O 1
ATOM 846 N N . VAL A 1 116 ? 14.172 -7.207 -13.969 1 72 116 VAL A N 1
ATOM 847 C CA . VAL A 1 116 ? 13.43 -8.18 -13.172 1 72 116 VAL A CA 1
ATOM 848 C C . VAL A 1 116 ? 13.109 -9.406 -14.016 1 72 116 VAL A C 1
ATOM 850 O O . VAL A 1 116 ? 13.266 -10.547 -13.562 1 72 116 VAL A O 1
ATOM 853 N N . GLY A 1 117 ? 12.703 -9.148 -15.195 1 75.44 117 GLY A N 1
ATOM 854 C CA . GLY A 1 117 ? 12.414 -10.242 -16.109 1 75.44 117 GLY A CA 1
ATOM 855 C C . GLY A 1 117 ? 13.617 -11.125 -16.375 1 75.44 117 GLY A C 1
ATOM 856 O O . GLY A 1 117 ? 13.516 -12.359 -16.328 1 75.44 117 GLY A O 1
ATOM 857 N N . ALA A 1 118 ? 14.695 -10.5 -16.625 1 77.31 118 ALA A N 1
ATOM 858 C CA . ALA A 1 118 ? 15.922 -11.25 -16.875 1 77.31 118 ALA A CA 1
ATOM 859 C C . ALA A 1 118 ? 16.344 -12.055 -15.648 1 77.31 118 ALA A C 1
ATOM 861 O O . ALA A 1 118 ? 16.75 -13.211 -15.773 1 77.31 118 ALA A O 1
ATOM 862 N N . TYR A 1 119 ? 16.266 -11.461 -14.523 1 79.25 119 TYR A N 1
ATOM 863 C CA . TYR A 1 119 ? 16.609 -12.141 -13.281 1 79.25 119 TYR A CA 1
ATOM 864 C C . TYR A 1 119 ? 15.727 -13.367 -13.062 1 79.25 119 TYR A C 1
ATOM 866 O O . TYR A 1 119 ? 16.219 -14.461 -12.805 1 79.25 119 TYR A O 1
ATOM 874 N N . MET A 1 120 ? 14.414 -13.172 -13.32 1 78.81 120 MET A N 1
ATOM 875 C CA . MET A 1 120 ? 13.492 -14.281 -13.109 1 78.81 120 MET A CA 1
ATOM 876 C C . MET A 1 120 ? 13.742 -15.406 -14.109 1 78.81 120 MET A C 1
ATOM 878 O O . MET A 1 120 ? 13.727 -16.578 -13.742 1 78.81 120 MET A O 1
ATOM 882 N N . LYS A 1 121 ? 14.039 -15.055 -15.203 1 82.44 121 LYS A N 1
ATOM 883 C CA . LYS A 1 121 ? 14.281 -16.047 -16.25 1 82.44 121 LYS A CA 1
ATOM 884 C C . LYS A 1 121 ? 15.547 -16.844 -15.945 1 82.44 121 LYS A C 1
ATOM 886 O O . LYS A 1 121 ? 15.656 -18.016 -16.328 1 82.44 121 LYS A O 1
ATOM 891 N N . SER A 1 122 ? 16.391 -16.203 -15.297 1 86.06 122 SER A N 1
ATOM 892 C CA . SER A 1 122 ? 17.641 -16.875 -14.992 1 86.06 122 SER A CA 1
ATOM 893 C C . SER A 1 122 ? 17.469 -17.922 -13.891 1 86.06 122 SER A C 1
ATOM 895 O O . SER A 1 122 ? 18.328 -18.781 -13.703 1 86.06 122 SER A O 1
ATOM 897 N N . LEU A 1 123 ? 16.453 -17.875 -13.195 1 88.25 123 LEU A N 1
ATOM 898 C CA . LEU A 1 123 ? 16.297 -18.734 -12.023 1 88.25 123 LEU A CA 1
ATOM 899 C C . LEU A 1 123 ? 15.336 -19.875 -12.32 1 88.25 123 LEU A C 1
ATOM 901 O O . LEU A 1 123 ? 15.398 -20.922 -11.664 1 88.25 123 LEU A O 1
ATOM 905 N N . VAL A 1 124 ? 14.555 -19.656 -13.25 1 91.5 124 VAL A N 1
ATOM 906 C CA . VAL A 1 124 ? 13.414 -20.562 -13.336 1 91.5 124 VAL A CA 1
ATOM 907 C C . VAL A 1 124 ? 13.578 -21.5 -14.523 1 91.5 124 VAL A C 1
ATOM 909 O O . VAL A 1 124 ? 14.203 -21.156 -15.523 1 91.5 124 VAL A O 1
ATOM 912 N N . SER A 1 125 ? 12.992 -22.734 -14.406 1 94.81 125 SER A N 1
ATOM 913 C CA . SER A 1 125 ? 12.922 -23.656 -15.539 1 94.81 125 SER A CA 1
ATOM 914 C C . SER A 1 125 ? 11.961 -23.141 -16.609 1 94.81 125 SER A C 1
ATOM 916 O O . SER A 1 125 ? 10.898 -22.609 -16.297 1 94.81 125 SER A O 1
ATOM 918 N N . SER A 1 126 ? 12.352 -23.359 -17.828 1 92.06 126 SER A N 1
ATOM 919 C CA . SER A 1 126 ? 11.523 -22.906 -18.938 1 92.06 126 SER A CA 1
ATOM 920 C C . SER A 1 126 ? 10.156 -23.594 -18.922 1 92.06 126 SER A C 1
ATOM 922 O O . SER A 1 126 ? 9.141 -22.969 -19.234 1 92.06 126 SER A O 1
ATOM 924 N N . GLY A 1 127 ? 10.141 -24.859 -18.609 1 95.06 127 GLY A N 1
ATOM 925 C CA . GLY A 1 127 ? 8.883 -25.594 -18.531 1 95.06 127 GLY A CA 1
ATOM 926 C C . GLY A 1 127 ? 7.941 -25.031 -17.469 1 95.06 127 GLY A C 1
ATOM 927 O O . GLY A 1 127 ? 6.746 -24.859 -17.734 1 95.06 127 GLY A O 1
ATOM 928 N N . ASP A 1 128 ? 8.469 -24.719 -16.312 1 96.19 128 ASP A N 1
ATOM 929 C CA . ASP A 1 128 ? 7.645 -24.172 -15.242 1 96.19 128 ASP A CA 1
ATOM 930 C C . ASP A 1 128 ? 7.164 -22.75 -15.586 1 96.19 128 ASP A C 1
ATOM 932 O O . ASP A 1 128 ? 6.02 -22.391 -15.297 1 96.19 128 ASP A O 1
ATOM 936 N N . ALA A 1 129 ? 8.062 -22 -16.156 1 93.88 129 ALA A N 1
ATOM 937 C CA . ALA A 1 129 ? 7.688 -20.656 -16.562 1 93.88 129 ALA A CA 1
ATOM 938 C C . ALA A 1 129 ? 6.555 -20.703 -17.594 1 93.88 129 ALA A C 1
ATOM 940 O O . ALA A 1 129 ? 5.609 -19.906 -17.516 1 93.88 129 ALA A O 1
ATOM 941 N N . GLU A 1 130 ? 6.68 -21.5 -18.531 1 93.94 130 GLU A N 1
ATOM 942 C CA . GLU A 1 130 ? 5.656 -21.625 -19.562 1 93.94 130 GLU A CA 1
ATOM 943 C C . GLU A 1 130 ? 4.328 -22.094 -18.969 1 93.94 130 GLU A C 1
ATOM 945 O O . GLU A 1 130 ? 3.266 -21.578 -19.344 1 93.94 130 GLU A O 1
ATOM 950 N N . ALA A 1 131 ? 4.348 -23.062 -18.125 1 96.44 131 ALA A N 1
ATOM 951 C CA . ALA A 1 131 ? 3.133 -23.547 -17.469 1 96.44 131 ALA A CA 1
ATOM 952 C C . ALA A 1 131 ? 2.457 -22.422 -16.688 1 96.44 131 ALA A C 1
ATOM 954 O O . ALA A 1 131 ? 1.235 -22.266 -16.734 1 96.44 131 ALA A O 1
ATOM 955 N N . ALA A 1 132 ? 3.277 -21.688 -15.945 1 96 132 ALA A N 1
ATOM 956 C CA . ALA A 1 132 ? 2.758 -20.562 -15.18 1 96 132 ALA A CA 1
ATOM 957 C C . ALA A 1 132 ? 2.115 -19.531 -16.109 1 96 132 ALA A C 1
ATOM 959 O O . ALA A 1 132 ? 1.025 -19.031 -15.82 1 96 132 ALA A O 1
ATOM 960 N N . TYR A 1 133 ? 2.781 -19.203 -17.156 1 94.19 133 TYR A N 1
ATOM 961 C CA . TYR A 1 133 ? 2.312 -18.219 -18.125 1 94.19 133 TYR A CA 1
ATOM 962 C C . TYR A 1 133 ? 0.971 -18.641 -18.719 1 94.19 133 TYR A C 1
ATOM 964 O O . TYR A 1 133 ? 0.036 -17.828 -18.766 1 94.19 133 TYR A O 1
ATOM 972 N N . LYS A 1 134 ? 0.881 -19.812 -19.156 1 96.94 134 LYS A N 1
ATOM 973 C CA . LYS A 1 134 ? -0.357 -20.328 -19.75 1 96.94 134 LYS A CA 1
ATOM 974 C C . LYS A 1 134 ? -1.499 -20.281 -18.734 1 96.94 134 LYS A C 1
ATOM 976 O O . LYS A 1 134 ? -2.604 -19.844 -19.062 1 96.94 134 LYS A O 1
ATOM 981 N N . ALA A 1 135 ? -1.229 -20.75 -17.578 1 98.12 135 ALA A N 1
ATOM 982 C CA . ALA A 1 135 ? -2.25 -20.75 -16.531 1 98.12 135 ALA A CA 1
ATOM 983 C C . ALA A 1 135 ? -2.697 -19.328 -16.203 1 98.12 135 ALA A C 1
ATOM 985 O O . ALA A 1 135 ? -3.875 -19.094 -15.922 1 98.12 135 ALA A O 1
ATOM 986 N N . PHE A 1 136 ? -1.764 -18.422 -16.203 1 97.06 136 PHE A N 1
ATOM 987 C CA . PHE A 1 136 ? -2.098 -17.031 -15.93 1 97.06 136 PHE A CA 1
ATOM 988 C C . PHE A 1 136 ? -3.07 -16.484 -16.969 1 97.06 136 PHE A C 1
ATOM 990 O O . PHE A 1 136 ? -4.047 -15.82 -16.641 1 97.06 136 PHE A O 1
ATOM 997 N N . TRP A 1 137 ? -2.803 -16.719 -18.203 1 96.81 137 TRP A N 1
ATOM 998 C CA . TRP A 1 137 ? -3.66 -16.219 -19.281 1 96.81 137 TRP A CA 1
ATOM 999 C C . TRP A 1 137 ? -5.055 -16.828 -19.188 1 96.81 137 TRP A C 1
ATOM 1001 O O . TRP A 1 137 ? -6.055 -16.141 -19.391 1 96.81 137 TRP A O 1
ATOM 1011 N N . GLU A 1 138 ? -5.098 -18.094 -18.891 1 97.81 138 GLU A N 1
ATOM 1012 C CA . GLU A 1 138 ? -6.398 -18.719 -18.703 1 97.81 138 GLU A CA 1
ATOM 1013 C C . GLU A 1 138 ? -7.164 -18.078 -17.547 1 97.81 138 GLU A C 1
ATOM 1015 O O . GLU A 1 138 ? -8.359 -17.812 -17.656 1 97.81 138 GLU A O 1
ATOM 1020 N N . PHE A 1 139 ? -6.5 -17.875 -16.469 1 98.38 139 PHE A N 1
ATOM 1021 C CA . PHE A 1 139 ? -7.094 -17.203 -15.32 1 98.38 139 PHE A CA 1
ATOM 1022 C C . PHE A 1 139 ? -7.594 -15.812 -15.703 1 98.38 139 PHE A C 1
ATOM 1024 O O . PHE A 1 139 ? -8.719 -15.438 -15.359 1 98.38 139 PHE A O 1
ATOM 1031 N N . LYS A 1 140 ? -6.738 -15.086 -16.359 1 96.19 140 LYS A N 1
ATOM 1032 C CA . LYS A 1 140 ? -7.102 -13.75 -16.812 1 96.19 140 LYS A CA 1
ATOM 1033 C C . LYS A 1 140 ? -8.375 -13.789 -17.656 1 96.19 140 LYS A C 1
ATOM 1035 O O . LYS A 1 140 ? -9.25 -12.938 -17.5 1 96.19 140 LYS A O 1
ATOM 1040 N N . ASP A 1 141 ? -8.477 -14.695 -18.547 1 96.69 141 ASP A N 1
ATOM 1041 C CA . ASP A 1 141 ? -9.648 -14.812 -19.406 1 96.69 141 ASP A CA 1
ATOM 1042 C C . ASP A 1 141 ? -10.906 -15.07 -18.578 1 96.69 141 ASP A C 1
ATOM 1044 O O . ASP A 1 141 ? -11.969 -14.508 -18.875 1 96.69 141 ASP A O 1
ATOM 1048 N N . VAL A 1 142 ? -10.789 -15.93 -17.625 1 98 142 VAL A N 1
ATOM 1049 C CA . VAL A 1 142 ? -11.93 -16.219 -16.766 1 98 142 VAL A CA 1
ATOM 1050 C C . VAL A 1 142 ? -12.344 -14.961 -16 1 98 142 VAL A C 1
ATOM 1052 O O . VAL A 1 142 ? -13.531 -14.648 -15.922 1 98 142 VAL A O 1
ATOM 1055 N N . VAL A 1 143 ? -11.414 -14.219 -15.477 1 97.62 143 VAL A N 1
ATOM 1056 C CA . VAL A 1 143 ? -11.711 -13 -14.742 1 97.62 143 VAL A CA 1
ATOM 1057 C C . VAL A 1 143 ? -12.344 -11.969 -15.672 1 97.62 143 VAL A C 1
ATOM 1059 O O . VAL A 1 143 ? -13.352 -11.344 -15.32 1 97.62 143 VAL A O 1
ATOM 1062 N N . ALA A 1 144 ? -11.758 -11.852 -16.875 1 95.56 144 ALA A N 1
ATOM 1063 C CA . ALA A 1 144 ? -12.289 -10.906 -17.859 1 95.56 144 ALA A CA 1
ATOM 1064 C C . ALA A 1 144 ? -13.734 -11.242 -18.219 1 95.56 144 ALA A C 1
ATOM 1066 O O . ALA A 1 144 ? -14.562 -10.344 -18.391 1 95.56 144 ALA A O 1
ATOM 1067 N N . ALA A 1 145 ? -14.055 -12.438 -18.312 1 96.38 145 ALA A N 1
ATOM 1068 C CA . ALA A 1 145 ? -15.398 -12.875 -18.688 1 96.38 145 ALA A CA 1
ATOM 1069 C C . ALA A 1 145 ? -16.391 -12.586 -17.562 1 96.38 145 ALA A C 1
ATOM 1071 O O . ALA A 1 145 ? -17.594 -12.461 -17.812 1 96.38 145 ALA A O 1
ATOM 1072 N N . ALA A 1 146 ? -15.844 -12.484 -16.375 1 95.69 146 ALA A N 1
ATOM 1073 C CA . ALA A 1 146 ? -16.703 -12.25 -15.219 1 95.69 146 ALA A CA 1
ATOM 1074 C C . ALA A 1 146 ? -16.844 -10.75 -14.938 1 95.69 146 ALA A C 1
ATOM 1076 O O . ALA A 1 146 ? -17.609 -10.344 -14.07 1 95.69 146 ALA A O 1
ATOM 1077 N N . GLN A 1 147 ? -16.016 -9.984 -15.578 1 90.88 147 GLN A N 1
ATOM 1078 C CA . GLN A 1 147 ? -15.977 -8.547 -15.32 1 90.88 147 GLN A CA 1
ATOM 1079 C C . GLN A 1 147 ? -17.219 -7.852 -15.852 1 90.88 147 GLN A C 1
ATOM 1081 O O . GLN A 1 147 ? -17.703 -8.164 -16.938 1 90.88 147 GLN A O 1
ATOM 1086 N N . ARG A 1 148 ? -17.938 -7.055 -15.008 1 69.75 148 ARG A N 1
ATOM 1087 C CA . ARG A 1 148 ? -19.156 -6.324 -15.359 1 69.75 148 ARG A CA 1
ATOM 1088 C C . ARG A 1 148 ? -18.828 -5.098 -16.203 1 69.75 148 ARG A C 1
ATOM 1090 O O . ARG A 1 148 ? -17.75 -4.504 -16.062 1 69.75 148 ARG A O 1
ATOM 1097 N N . ILE B 1 1 ? -14.672 15.117 14.344 1 97.94 1 ILE B N 1
ATOM 1098 C CA . ILE B 1 1 ? -13.414 14.727 13.703 1 97.94 1 ILE B CA 1
ATOM 1099 C C . ILE B 1 1 ? -13.086 15.688 12.57 1 97.94 1 ILE B C 1
ATOM 1101 O O . ILE B 1 1 ? -11.938 16.109 12.414 1 97.94 1 ILE B O 1
ATOM 1105 N N . ASP B 1 2 ? -14.07 16.078 11.773 1 98.38 2 ASP B N 1
ATOM 1106 C CA . ASP B 1 2 ? -13.836 16.984 10.648 1 98.38 2 ASP B CA 1
ATOM 1107 C C . ASP B 1 2 ? -13.312 18.328 11.133 1 98.38 2 ASP B C 1
ATOM 1109 O O . ASP B 1 2 ? -12.375 18.891 10.555 1 98.38 2 ASP B O 1
ATOM 1113 N N . ASP B 1 3 ? -13.922 18.844 12.141 1 98.5 3 ASP B N 1
ATOM 1114 C CA . ASP B 1 3 ? -13.469 20.109 12.711 1 98.5 3 ASP B CA 1
ATOM 1115 C C . ASP B 1 3 ? -12.039 19.984 13.25 1 98.5 3 ASP B C 1
ATOM 1117 O O . ASP B 1 3 ? -11.219 20.875 13.039 1 98.5 3 ASP B O 1
ATOM 1121 N N . ALA B 1 4 ? -11.789 18.938 13.914 1 98.56 4 ALA B N 1
ATOM 1122 C CA . ALA B 1 4 ? -10.445 18.719 14.453 1 98.56 4 ALA B CA 1
ATOM 1123 C C . ALA B 1 4 ? -9.43 18.562 13.328 1 98.56 4 ALA B C 1
ATOM 1125 O O . ALA B 1 4 ? -8.289 19.016 13.445 1 98.56 4 ALA B O 1
ATOM 1126 N N . ALA B 1 5 ? -9.758 17.906 12.273 1 98.69 5 ALA B N 1
ATOM 1127 C CA . ALA B 1 5 ? -8.883 17.766 11.109 1 98.69 5 ALA B CA 1
ATOM 1128 C C . ALA B 1 5 ? -8.57 19.109 10.484 1 98.69 5 ALA B C 1
ATOM 1130 O O . ALA B 1 5 ? -7.441 19.359 10.055 1 98.69 5 ALA B O 1
ATOM 1131 N N . THR B 1 6 ? -9.609 19.938 10.406 1 98.81 6 THR B N 1
ATOM 1132 C CA . THR B 1 6 ? -9.398 21.281 9.891 1 98.81 6 THR B CA 1
ATOM 1133 C C . THR B 1 6 ? -8.398 22.047 10.758 1 98.81 6 THR B C 1
ATOM 1135 O O . THR B 1 6 ? -7.457 22.656 10.234 1 98.81 6 THR B O 1
ATOM 1138 N N . LYS B 1 7 ? -8.57 21.969 12.008 1 98.69 7 LYS B N 1
ATOM 1139 C CA . LYS B 1 7 ? -7.668 22.656 12.93 1 98.69 7 LYS B CA 1
ATOM 1140 C C . LYS B 1 7 ? -6.246 22.109 12.82 1 98.69 7 LYS B C 1
ATOM 1142 O O . LYS B 1 7 ? -5.281 22.875 12.789 1 98.69 7 LYS B O 1
ATOM 1147 N N . LEU B 1 8 ? -6.09 20.812 12.773 1 98.75 8 LEU B N 1
ATOM 1148 C CA . LEU B 1 8 ? -4.785 20.188 12.57 1 98.75 8 LEU B CA 1
ATOM 1149 C C . LEU B 1 8 ? -4.137 20.688 11.281 1 98.75 8 LEU B C 1
ATOM 1151 O O . LEU B 1 8 ? -2.975 21.109 11.289 1 98.75 8 LEU B O 1
ATOM 1155 N N . SER B 1 9 ? -4.914 20.641 10.266 1 98.69 9 SER B N 1
ATOM 1156 C CA . SER B 1 9 ? -4.371 20.969 8.953 1 98.69 9 SER B CA 1
ATOM 1157 C C . SER B 1 9 ? -3.908 22.422 8.891 1 98.69 9 SER B C 1
ATOM 1159 O O . SER B 1 9 ? -2.809 22.703 8.422 1 98.69 9 SER B O 1
ATOM 1161 N N . GLU B 1 10 ? -4.707 23.281 9.383 1 98.62 10 GLU B N 1
ATOM 1162 C CA . GLU B 1 10 ? -4.363 24.703 9.367 1 98.62 10 GLU B CA 1
ATOM 1163 C C . GLU B 1 10 ? -3.145 24.984 10.242 1 98.62 10 GLU B C 1
ATOM 1165 O O . GLU B 1 10 ? -2.266 25.75 9.859 1 98.62 10 GLU B O 1
ATOM 1170 N N . ALA B 1 11 ? -3.045 24.344 11.32 1 98.25 11 ALA B N 1
ATOM 1171 C CA . ALA B 1 11 ? -1.966 24.594 12.266 1 98.25 11 ALA B CA 1
ATOM 1172 C C . ALA B 1 11 ? -0.66 23.953 11.797 1 98.25 11 ALA B C 1
ATOM 1174 O O . ALA B 1 11 ? 0.424 24.484 12.07 1 98.25 11 ALA B O 1
ATOM 1175 N N . SER B 1 12 ? -0.734 22.875 11.086 1 97.5 12 SER B N 1
ATOM 1176 C CA . SER B 1 12 ? 0.472 22.141 10.742 1 97.5 12 SER B CA 1
ATOM 1177 C C . SER B 1 12 ? 0.928 22.438 9.32 1 97.5 12 SER B C 1
ATOM 1179 O O . SER B 1 12 ? 2.047 22.094 8.93 1 97.5 12 SER B O 1
ATOM 1181 N N . TYR B 1 13 ? 0.098 23.078 8.586 1 97.62 13 TYR B N 1
ATOM 1182 C CA . TYR B 1 13 ? 0.396 23.312 7.176 1 97.62 13 TYR B CA 1
ATOM 1183 C C . TYR B 1 13 ? 1.668 24.125 7.016 1 97.62 13 TYR B C 1
ATOM 1185 O O . TYR B 1 13 ? 2.502 23.844 6.152 1 97.62 13 TYR B O 1
ATOM 1193 N N . PRO B 1 14 ? 1.925 25.203 7.805 1 96.31 14 PRO B N 1
ATOM 1194 C CA . PRO B 1 14 ? 3.189 25.938 7.688 1 96.31 14 PRO B CA 1
ATOM 1195 C C . PRO B 1 14 ? 4.41 25.047 7.887 1 96.31 14 PRO B C 1
ATOM 1197 O O . PRO B 1 14 ? 5.41 25.188 7.184 1 96.31 14 PRO B O 1
ATOM 1200 N N . PHE B 1 15 ? 4.332 24.141 8.812 1 95 15 PHE B N 1
ATOM 1201 C CA . PHE B 1 15 ? 5.391 23.172 9.07 1 95 15 PHE B CA 1
ATOM 1202 C C . PHE B 1 15 ? 5.645 22.312 7.836 1 95 15 PHE B C 1
ATOM 1204 O O . PHE B 1 15 ? 6.797 22.125 7.434 1 95 15 PHE B O 1
ATOM 1211 N N . LEU B 1 16 ? 4.629 21.859 7.238 1 93.88 16 LEU B N 1
ATOM 1212 C CA . LEU B 1 16 ? 4.738 20.969 6.086 1 93.88 16 LEU B CA 1
ATOM 1213 C C . LEU B 1 16 ? 5.367 21.688 4.898 1 93.88 16 LEU B C 1
ATOM 1215 O O . LEU B 1 16 ? 6.078 21.078 4.098 1 93.88 16 LEU B O 1
ATOM 1219 N N . LYS B 1 17 ? 5.129 22.906 4.816 1 93.94 17 LYS B N 1
ATOM 1220 C CA . LYS B 1 17 ? 5.605 23.688 3.678 1 93.94 17 LYS B CA 1
ATOM 1221 C C . LYS B 1 17 ? 7.121 23.875 3.742 1 93.94 17 LYS B C 1
ATOM 1223 O O . LYS B 1 17 ? 7.75 24.203 2.736 1 93.94 17 LYS B O 1
ATOM 1228 N N . GLU B 1 18 ? 7.664 23.625 4.883 1 93.69 18 GLU B N 1
ATOM 1229 C CA . GLU B 1 18 ? 9.094 23.844 5.074 1 93.69 18 GLU B CA 1
ATOM 1230 C C . GLU B 1 18 ? 9.898 22.625 4.656 1 93.69 18 GLU B C 1
ATOM 1232 O O . GLU B 1 18 ? 11.125 22.688 4.539 1 93.69 18 GLU B O 1
ATOM 1237 N N . ILE B 1 19 ? 9.211 21.578 4.418 1 87.5 19 ILE B N 1
ATOM 1238 C CA . ILE B 1 19 ? 9.859 20.297 4.156 1 87.5 19 ILE B CA 1
ATOM 1239 C C . ILE B 1 19 ? 9.922 20.047 2.652 1 87.5 19 ILE B C 1
ATOM 1241 O O 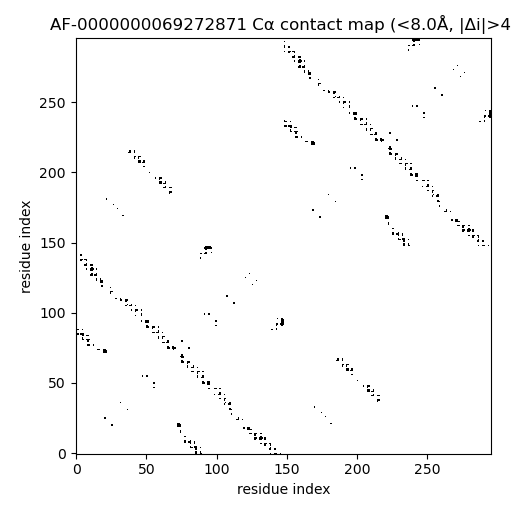. ILE B 1 19 ? 8.969 20.328 1.928 1 87.5 19 ILE B O 1
ATOM 1245 N N . ASP B 1 20 ? 11.07 19.562 2.219 1 84.06 20 ASP B N 1
ATOM 1246 C CA . ASP B 1 20 ? 11.164 19.016 0.869 1 84.06 20 ASP B CA 1
ATOM 1247 C C . ASP B 1 20 ? 10.789 17.531 0.847 1 84.06 20 ASP B C 1
ATOM 1249 O O . ASP B 1 20 ? 11.602 16.672 1.198 1 84.06 20 ASP B O 1
ATOM 1253 N N . TRP B 1 21 ? 9.648 17.281 0.346 1 82.88 21 TRP B N 1
ATOM 1254 C CA . TRP B 1 21 ? 9.086 15.938 0.415 1 82.88 21 TRP B CA 1
ATOM 1255 C C . TRP B 1 21 ? 9.633 15.055 -0.701 1 82.88 21 TRP B C 1
ATOM 1257 O O . TRP B 1 21 ? 9.312 13.867 -0.778 1 82.88 21 TRP B O 1
ATOM 1267 N N . THR B 1 22 ? 10.477 15.539 -1.537 1 78.81 22 THR B N 1
ATOM 1268 C CA . THR B 1 22 ? 11.109 14.766 -2.607 1 78.81 22 THR B CA 1
ATOM 1269 C C . THR B 1 22 ? 12.508 14.312 -2.201 1 78.81 22 THR B C 1
ATOM 1271 O O . THR B 1 22 ? 13.203 13.664 -2.982 1 78.81 22 THR B O 1
ATOM 1274 N N . SER B 1 23 ? 12.797 14.664 -1.045 1 76.75 23 SER B N 1
ATOM 1275 C CA . SER B 1 23 ? 14.141 14.328 -0.569 1 76.75 23 SER B CA 1
ATOM 1276 C C . SER B 1 23 ? 14.344 12.82 -0.513 1 76.75 23 SER B C 1
ATOM 1278 O O . SER B 1 23 ? 13.445 12.078 -0.12 1 76.75 23 SER B O 1
ATOM 1280 N N . ASN B 1 24 ? 15.484 12.391 -0.729 1 72.62 24 ASN B N 1
ATOM 1281 C CA . ASN B 1 24 ? 15.867 10.984 -0.714 1 72.62 24 ASN B CA 1
ATOM 1282 C C . ASN B 1 24 ? 15.891 10.422 0.706 1 72.62 24 ASN B C 1
ATOM 1284 O O . ASN B 1 24 ? 15.93 9.211 0.898 1 72.62 24 ASN B O 1
ATOM 1288 N N . VAL B 1 25 ? 15.844 11.336 1.642 1 70.94 25 VAL B N 1
ATOM 1289 C CA . VAL B 1 25 ? 15.914 10.891 3.027 1 70.94 25 VAL B CA 1
ATOM 1290 C C . VAL B 1 25 ? 14.734 9.961 3.332 1 70.94 25 VAL B C 1
ATOM 1292 O O . VAL B 1 25 ? 14.828 9.094 4.207 1 70.94 25 VAL B O 1
ATOM 1295 N N . TYR B 1 26 ? 13.695 10.109 2.543 1 67.62 26 TYR B N 1
ATOM 1296 C CA . TYR B 1 26 ? 12.5 9.32 2.793 1 67.62 26 TYR B CA 1
ATOM 1297 C C . TYR B 1 26 ? 12.609 7.941 2.156 1 67.62 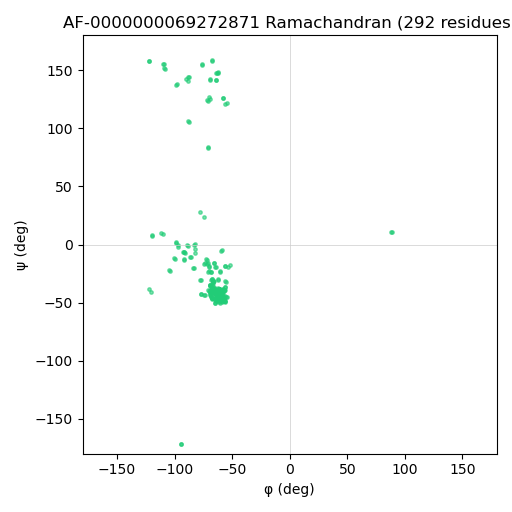26 TYR B C 1
ATOM 1299 O O . TYR B 1 26 ? 11.852 7.027 2.492 1 67.62 26 TYR B O 1
ATOM 1307 N N . GLY B 1 27 ? 13.445 7.754 1.214 1 61.59 27 GLY B N 1
ATOM 1308 C CA . GLY B 1 27 ? 13.609 6.512 0.473 1 61.59 27 GLY B CA 1
ATOM 1309 C C . GLY B 1 27 ? 14.477 5.496 1.196 1 61.59 27 GLY B C 1
ATOM 1310 O O . GLY B 1 27 ? 14.688 4.387 0.703 1 61.59 27 GLY B O 1
ATOM 1311 N N . SER B 1 28 ? 15.078 5.906 2.299 1 54.03 28 SER B N 1
ATOM 1312 C CA . SER B 1 28 ? 16.047 4.984 2.887 1 54.03 28 SER B CA 1
ATOM 1313 C C . SER B 1 28 ? 15.352 3.818 3.578 1 54.03 28 SER B C 1
ATOM 1315 O O . SER B 1 28 ? 15.836 3.312 4.594 1 54.03 28 SER B O 1
ATOM 1317 N N . LEU B 1 29 ? 14.156 3.428 3.281 1 53.44 29 LEU B N 1
ATOM 1318 C CA . LEU B 1 29 ? 13.594 2.152 3.715 1 53.44 29 LEU B CA 1
ATOM 1319 C C . LEU B 1 29 ? 14.531 1 3.367 1 53.44 29 LEU B C 1
ATOM 1321 O O . LEU B 1 29 ? 14.375 -0.112 3.875 1 53.44 29 LEU B O 1
ATOM 1325 N N . PRO B 1 30 ? 15.453 1.148 2.508 1 53.44 30 PRO B N 1
ATOM 1326 C CA . PRO B 1 30 ? 16.281 0.032 2.035 1 53.44 30 PRO B CA 1
ATOM 1327 C C . PRO B 1 30 ? 17.047 -0.643 3.162 1 53.44 30 PRO B C 1
ATOM 1329 O O . PRO B 1 30 ? 17.453 -1.804 3.033 1 53.44 30 PRO B O 1
ATOM 1332 N N . ASN B 1 31 ? 16.891 -0.014 4.289 1 59.03 31 ASN B N 1
ATOM 1333 C CA . ASN B 1 31 ? 17.75 -0.746 5.207 1 59.03 31 ASN B CA 1
ATOM 1334 C C . ASN B 1 31 ? 16.938 -1.505 6.254 1 59.03 31 ASN B C 1
ATOM 1336 O O . ASN B 1 31 ? 17.5 -2.104 7.172 1 59.03 31 ASN B O 1
ATOM 1340 N N . ALA B 1 32 ? 15.664 -1.474 5.945 1 66.06 32 ALA B N 1
ATOM 1341 C CA . ALA B 1 32 ? 14.914 -2.223 6.949 1 66.06 32 ALA B CA 1
ATOM 1342 C C . ALA B 1 32 ? 14.828 -3.701 6.582 1 66.06 32 ALA B C 1
ATOM 1344 O O . ALA B 1 32 ? 14.781 -4.051 5.398 1 66.06 32 ALA B O 1
ATOM 1345 N N . ASN B 1 33 ? 14.945 -4.523 7.621 1 69.94 33 ASN B N 1
ATOM 1346 C CA . ASN B 1 33 ? 14.75 -5.957 7.434 1 69.94 33 ASN B CA 1
ATOM 1347 C C . ASN B 1 33 ? 13.406 -6.258 6.785 1 69.94 33 ASN B C 1
ATOM 1349 O O . ASN B 1 33 ? 12.359 -5.848 7.293 1 69.94 33 ASN B O 1
ATOM 1353 N N . PRO B 1 34 ? 13.336 -6.891 5.691 1 75.44 34 PRO B N 1
ATOM 1354 C CA . PRO B 1 34 ? 12.086 -7.1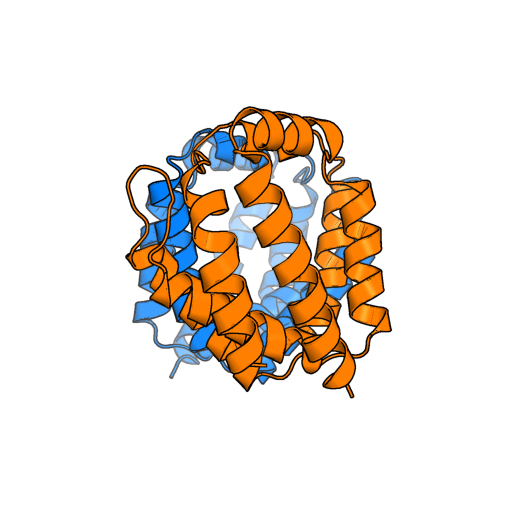41 4.969 1 75.44 34 PRO B CA 1
ATOM 1355 C C . PRO B 1 34 ? 11.047 -7.867 5.816 1 75.44 34 PRO B C 1
ATOM 1357 O O . PRO B 1 34 ? 9.852 -7.609 5.691 1 75.44 34 PRO B O 1
ATOM 1360 N N . VAL B 1 35 ? 11.516 -8.688 6.703 1 75.69 35 VAL B N 1
ATOM 1361 C CA . VAL B 1 35 ? 10.602 -9.453 7.551 1 75.69 35 VAL B CA 1
ATOM 1362 C C . VAL B 1 35 ? 9.898 -8.516 8.523 1 75.69 35 VAL B C 1
ATOM 1364 O O . VAL B 1 35 ? 8.695 -8.648 8.766 1 75.69 35 VAL B O 1
ATOM 1367 N N . LYS B 1 36 ? 10.609 -7.578 9.023 1 77.25 36 LYS B N 1
ATOM 1368 C CA . LYS B 1 36 ? 10.016 -6.613 9.938 1 77.25 36 LYS B CA 1
ATOM 1369 C C . LYS B 1 36 ? 9.031 -5.699 9.211 1 77.25 36 LYS B C 1
ATOM 1371 O O . LYS B 1 36 ? 7.984 -5.348 9.758 1 77.25 36 LYS B O 1
ATOM 1376 N N . VAL B 1 37 ? 9.383 -5.43 8.031 1 82.44 37 VAL B N 1
ATOM 1377 C CA . VAL B 1 37 ? 8.5 -4.586 7.223 1 82.44 37 VAL B CA 1
ATOM 1378 C C . VAL B 1 37 ? 7.203 -5.332 6.93 1 82.44 37 VAL B C 1
ATOM 1380 O O . VAL B 1 37 ? 6.113 -4.758 7.035 1 82.44 37 VAL B O 1
ATOM 1383 N N . LEU B 1 38 ? 7.324 -6.578 6.684 1 86.25 38 LEU B N 1
ATOM 1384 C CA . LEU B 1 38 ? 6.141 -7.375 6.395 1 86.25 38 LEU B CA 1
ATOM 1385 C C . LEU B 1 38 ? 5.242 -7.48 7.621 1 86.25 38 LEU B C 1
ATOM 1387 O O . LEU B 1 38 ? 4.016 -7.5 7.5 1 86.25 38 LEU B O 1
ATOM 1391 N N . ALA B 1 39 ? 5.891 -7.543 8.734 1 85.12 39 ALA B N 1
ATOM 1392 C CA . ALA B 1 39 ? 5.102 -7.602 9.961 1 85.12 39 ALA B CA 1
ATOM 1393 C C . ALA B 1 39 ? 4.27 -6.336 10.141 1 85.12 39 ALA B C 1
ATOM 1395 O O . ALA B 1 39 ? 3.111 -6.398 10.562 1 85.12 39 ALA B O 1
ATOM 1396 N N . VAL B 1 40 ? 4.891 -5.219 9.867 1 89.06 40 VAL B N 1
ATOM 1397 C CA . VAL B 1 40 ? 4.172 -3.951 9.938 1 89.06 40 VAL B CA 1
ATOM 1398 C C . VAL B 1 40 ? 3.02 -3.951 8.938 1 89.06 40 VAL B C 1
ATOM 1400 O O . VAL B 1 40 ? 1.889 -3.6 9.289 1 89.06 40 VAL B O 1
ATOM 1403 N N . ILE B 1 41 ? 3.309 -4.352 7.785 1 91.5 41 ILE B N 1
ATOM 1404 C CA . ILE B 1 41 ? 2.314 -4.395 6.719 1 91.5 41 ILE B 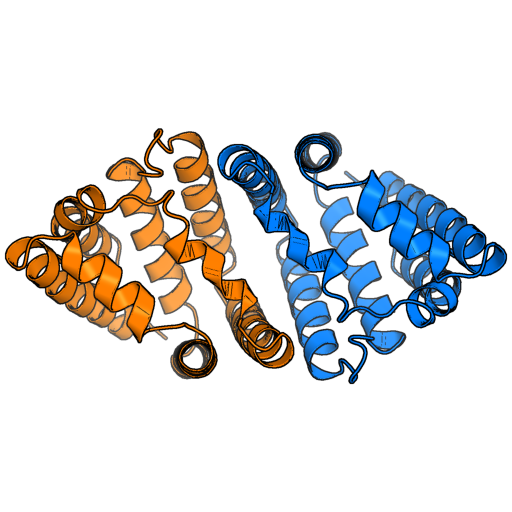CA 1
ATOM 1405 C C . ILE B 1 41 ? 1.159 -5.309 7.129 1 91.5 41 ILE B C 1
ATOM 1407 O O . ILE B 1 41 ? -0.01 -4.965 6.934 1 91.5 41 ILE B O 1
ATOM 1411 N N . ASN B 1 42 ? 1.513 -6.379 7.723 1 93.75 42 ASN B N 1
ATOM 1412 C CA . ASN B 1 42 ? 0.48 -7.316 8.156 1 93.75 42 ASN B CA 1
ATOM 1413 C C . ASN B 1 42 ? -0.463 -6.684 9.172 1 93.75 42 ASN B C 1
ATOM 1415 O O . ASN B 1 42 ? -1.684 -6.801 9.047 1 93.75 42 ASN B O 1
ATOM 1419 N N . LYS B 1 43 ? 0.101 -6.043 10.109 1 93.62 43 LYS B N 1
ATOM 1420 C CA . LYS B 1 43 ? -0.728 -5.375 11.109 1 93.62 43 LYS B CA 1
ATOM 1421 C C . LYS B 1 43 ? -1.612 -4.312 10.469 1 93.62 43 LYS B C 1
ATOM 1423 O O . LYS B 1 43 ? -2.777 -4.16 10.836 1 93.62 43 LYS B O 1
ATOM 1428 N N . ALA B 1 44 ? -1.085 -3.627 9.516 1 93.94 44 ALA B N 1
ATOM 1429 C CA . ALA B 1 44 ? -1.84 -2.594 8.812 1 93.94 44 ALA B CA 1
ATOM 1430 C C . ALA B 1 44 ? -2.971 -3.203 7.992 1 93.94 44 ALA B C 1
ATOM 1432 O O . ALA B 1 44 ? -4.074 -2.658 7.945 1 93.94 44 ALA B O 1
ATOM 1433 N N . LEU B 1 45 ? -2.695 -4.262 7.414 1 94.69 45 LEU B N 1
ATOM 1434 C CA . LEU B 1 45 ? -3.711 -4.945 6.625 1 94.69 45 LEU B CA 1
ATOM 1435 C C . LEU B 1 45 ? -4.867 -5.406 7.508 1 94.69 45 LEU B C 1
ATOM 1437 O O . LEU B 1 45 ? -6.035 -5.18 7.176 1 94.69 45 LEU B O 1
ATOM 1441 N N . VAL B 1 46 ? -4.52 -6.004 8.578 1 94.44 46 VAL B N 1
ATOM 1442 C CA . VAL B 1 46 ? -5.543 -6.5 9.492 1 94.44 46 VAL B CA 1
ATOM 1443 C C . VAL B 1 46 ? -6.375 -5.332 10.016 1 94.44 46 VAL B C 1
ATOM 1445 O O . VAL B 1 46 ? -7.605 -5.406 10.055 1 94.44 46 VAL B O 1
ATOM 1448 N N . MET B 1 47 ? -5.719 -4.305 10.312 1 95.25 47 MET B N 1
ATOM 1449 C CA . MET B 1 47 ? -6.441 -3.115 10.75 1 95.25 47 MET B CA 1
ATOM 1450 C C . MET B 1 47 ? -7.328 -2.574 9.641 1 95.25 47 MET B C 1
ATOM 1452 O O . MET B 1 47 ? -8.492 -2.26 9.867 1 95.25 47 MET B O 1
ATOM 1456 N N . GLY B 1 48 ? -6.742 -2.443 8.469 1 94.19 48 GLY B N 1
ATOM 1457 C CA . GLY B 1 48 ? -7.504 -1.957 7.332 1 94.19 48 GLY B CA 1
ATOM 1458 C C . GLY B 1 48 ? -8.742 -2.783 7.043 1 94.19 48 GLY B C 1
ATOM 1459 O O . GLY B 1 48 ? -9.797 -2.236 6.715 1 94.19 48 GLY B O 1
ATOM 1460 N N . ALA B 1 49 ? -8.656 -4.039 7.223 1 93.62 49 ALA B N 1
ATOM 1461 C CA . ALA B 1 49 ? -9.781 -4.941 6.969 1 93.62 49 ALA B CA 1
ATOM 1462 C C . ALA B 1 49 ? -10.906 -4.719 7.98 1 93.62 49 ALA B C 1
ATOM 1464 O O . ALA B 1 49 ? -12.055 -5.074 7.723 1 93.62 49 ALA B O 1
ATOM 1465 N N . SER B 1 50 ? -10.539 -4.199 9.086 1 94.56 50 SER B N 1
ATOM 1466 C CA . SER B 1 50 ? -11.516 -3.992 10.148 1 94.56 50 SER B CA 1
ATOM 1467 C C . SER B 1 50 ? -12.133 -2.6 10.07 1 94.56 50 SER B C 1
ATOM 1469 O O . SER B 1 50 ? -13.094 -2.299 10.781 1 94.56 50 SER B O 1
ATOM 1471 N N . MET B 1 51 ? -11.625 -1.759 9.172 1 95.19 51 MET B N 1
ATOM 1472 C CA . MET B 1 51 ? -12.102 -0.382 9.078 1 95.19 51 MET B CA 1
ATOM 1473 C C . MET B 1 51 ? -13.453 -0.321 8.375 1 95.19 51 MET B C 1
ATOM 1475 O O . MET B 1 51 ? -13.781 -1.208 7.586 1 95.19 51 MET B O 1
ATOM 1479 N N . ASP B 1 52 ? -14.188 0.783 8.719 1 95.38 52 ASP B N 1
ATOM 1480 C CA . ASP B 1 52 ? -15.398 1.104 7.965 1 95.38 52 ASP B CA 1
ATOM 1481 C C . ASP B 1 52 ? -15.086 1.293 6.48 1 95.38 52 ASP B C 1
ATOM 1483 O O . ASP B 1 52 ? -14.25 2.125 6.117 1 95.38 52 ASP B O 1
ATOM 1487 N N . SER B 1 53 ? -15.812 0.549 5.676 1 93.44 53 SER B N 1
ATOM 1488 C CA . SER B 1 53 ? -15.492 0.543 4.25 1 93.44 53 SER B CA 1
ATOM 1489 C C . SER B 1 53 ? -15.773 1.903 3.617 1 93.44 53 SER B C 1
ATOM 1491 O O . SER B 1 53 ? -15.062 2.318 2.695 1 93.44 53 SER B O 1
ATOM 1493 N N . ALA B 1 54 ? -16.734 2.611 4.062 1 94.19 54 ALA B N 1
ATOM 1494 C CA . ALA B 1 54 ? -17.031 3.939 3.525 1 94.19 54 ALA B CA 1
ATOM 1495 C C . ALA B 1 54 ? -15.914 4.926 3.883 1 94.19 54 ALA B C 1
ATOM 1497 O O . ALA B 1 54 ? -15.516 5.75 3.057 1 94.19 54 ALA B O 1
ATOM 1498 N N . ALA B 1 55 ? -15.422 4.809 5.098 1 95.5 55 ALA B N 1
ATOM 1499 C CA . ALA B 1 55 ? -14.312 5.656 5.523 1 95.5 55 ALA B CA 1
ATOM 1500 C C . ALA B 1 55 ? -13.055 5.352 4.723 1 95.5 55 ALA B C 1
ATOM 1502 O O . ALA B 1 55 ? -12.328 6.266 4.32 1 95.5 55 ALA B O 1
ATOM 1503 N N . LEU B 1 56 ? -12.797 4.09 4.473 1 95.38 56 LEU B N 1
ATOM 1504 C CA . LEU B 1 56 ? -11.641 3.684 3.674 1 95.38 56 LEU B CA 1
ATOM 1505 C C . LEU B 1 56 ? -11.734 4.258 2.264 1 95.38 56 LEU B C 1
ATOM 1507 O O . LEU B 1 56 ? -10.75 4.801 1.747 1 95.38 56 LEU B O 1
ATOM 1511 N N . LYS B 1 57 ? -12.852 4.125 1.704 1 94.69 57 LYS B N 1
ATOM 1512 C CA . LYS B 1 57 ? -13.039 4.645 0.353 1 94.69 57 LYS B CA 1
ATOM 1513 C C . LYS B 1 57 ? -12.82 6.156 0.307 1 94.69 57 LYS B C 1
ATOM 1515 O O . LYS B 1 57 ? -12.148 6.66 -0.594 1 94.69 57 LYS B O 1
ATOM 1520 N N . LYS B 1 58 ? -13.367 6.816 1.263 1 95.75 58 LYS B N 1
ATOM 1521 C CA . LYS B 1 58 ? -13.156 8.266 1.334 1 95.75 58 LYS B CA 1
ATOM 1522 C C . LYS B 1 58 ? -11.68 8.602 1.48 1 95.75 58 LYS B C 1
ATOM 1524 O O . LYS B 1 58 ? -11.195 9.555 0.87 1 95.75 58 LYS B O 1
ATOM 1529 N N . GLY B 1 59 ? -10.977 7.867 2.271 1 96.62 59 GLY B N 1
ATOM 1530 C CA . GLY B 1 59 ? -9.547 8.078 2.451 1 96.62 59 GLY B CA 1
ATOM 1531 C C . GLY B 1 59 ? -8.75 7.871 1.18 1 96.62 59 GLY B C 1
ATOM 1532 O O . GLY B 1 59 ? -7.898 8.695 0.833 1 96.62 59 GLY B O 1
ATOM 1533 N N . VAL B 1 60 ? -9.078 6.824 0.585 1 95.56 60 VAL B N 1
ATOM 1534 C CA . VAL B 1 60 ? -8.383 6.496 -0.658 1 95.56 60 VAL B CA 1
ATOM 1535 C C . VAL B 1 60 ? -8.625 7.602 -1.688 1 95.56 60 VAL B C 1
ATOM 1537 O O . VAL B 1 60 ? -7.688 8.047 -2.355 1 95.56 60 VAL B O 1
ATOM 1540 N N . LEU B 1 61 ? -9.797 8.039 -1.81 1 96.06 61 LEU B N 1
ATOM 1541 C CA . LEU B 1 61 ? -10.117 9.062 -2.803 1 96.06 61 LEU B CA 1
ATOM 1542 C C . LEU B 1 61 ? -9.5 10.406 -2.424 1 96.06 61 LEU B C 1
ATOM 1544 O O . LEU B 1 61 ? -9.094 11.172 -3.297 1 96.06 61 LEU B O 1
ATOM 1548 N N . ALA B 1 62 ? -9.445 10.695 -1.157 1 97.19 62 ALA B N 1
ATOM 1549 C CA . ALA B 1 62 ? -8.758 11.898 -0.709 1 97.19 62 ALA B CA 1
ATOM 1550 C C . ALA B 1 62 ? -7.277 11.859 -1.081 1 97.19 62 ALA B C 1
ATOM 1552 O O . ALA B 1 62 ? -6.711 12.859 -1.53 1 97.19 62 ALA B O 1
ATOM 1553 N N . HIS B 1 63 ? -6.695 10.742 -0.952 1 96.75 63 HIS B N 1
ATOM 1554 C CA . HIS B 1 63 ? -5.293 10.594 -1.329 1 96.75 63 HIS B CA 1
ATOM 1555 C C . HIS B 1 63 ? -5.113 10.695 -2.84 1 96.75 63 HIS B C 1
ATOM 1557 O O . HIS B 1 63 ? -4.168 11.32 -3.318 1 96.75 63 HIS B O 1
ATOM 1563 N N . ALA B 1 64 ? -5.98 10.078 -3.488 1 94.56 64 ALA B N 1
ATOM 1564 C CA . ALA B 1 64 ? -5.918 10.164 -4.945 1 94.56 64 ALA B CA 1
ATOM 1565 C C . ALA B 1 64 ? -6.016 11.609 -5.418 1 94.56 64 ALA B C 1
ATOM 1567 O O . ALA B 1 64 ? -5.25 12.039 -6.285 1 94.56 64 ALA B O 1
ATOM 1568 N N . SER B 1 65 ? -6.934 12.289 -4.852 1 96 65 SER B N 1
ATOM 1569 C CA . SER B 1 65 ? -7.07 13.703 -5.172 1 96 65 SER B CA 1
ATOM 1570 C C . SER B 1 65 ? -5.785 14.461 -4.875 1 96 65 SER B C 1
ATOM 1572 O O . SER B 1 65 ? -5.316 15.25 -5.703 1 96 65 SER B O 1
ATOM 1574 N N . ALA B 1 66 ? -5.219 14.211 -3.779 1 96.12 66 ALA B N 1
ATOM 1575 C CA . ALA B 1 66 ? -3.996 14.898 -3.371 1 96.12 66 ALA B CA 1
ATOM 1576 C C . ALA B 1 66 ? -2.857 14.617 -4.348 1 96.12 66 ALA B C 1
ATOM 1578 O O . ALA B 1 66 ? -2.096 15.516 -4.699 1 96.12 66 ALA B O 1
ATOM 1579 N N . ILE B 1 67 ? -2.725 13.383 -4.719 1 94.12 67 ILE B N 1
ATOM 1580 C CA . ILE B 1 67 ? -1.694 13.008 -5.68 1 94.12 67 ILE B CA 1
ATOM 1581 C C . ILE B 1 67 ? -1.895 13.789 -6.98 1 94.12 67 ILE B C 1
ATOM 1583 O O . ILE B 1 67 ? -0.925 14.211 -7.613 1 94.12 67 ILE B O 1
ATOM 1587 N N . GLY B 1 68 ? -3.064 13.992 -7.379 1 92 68 GLY B N 1
ATOM 1588 C CA . GLY B 1 68 ? -3.367 14.742 -8.586 1 92 68 GLY B CA 1
ATOM 1589 C C . GLY B 1 68 ? -2.984 16.203 -8.5 1 92 68 GLY B C 1
ATOM 1590 O O . GLY B 1 68 ? -2.9 16.906 -9.516 1 92 68 GLY B O 1
ATOM 1591 N N . HIS B 1 69 ? -2.742 16.672 -7.285 1 94.19 69 HIS B N 1
ATOM 1592 C CA . HIS B 1 69 ? -2.494 18.094 -7.098 1 94.19 69 HIS B CA 1
ATOM 1593 C C . HIS B 1 69 ? -1.108 18.344 -6.512 1 94.19 69 HIS B C 1
ATOM 1595 O O . HIS B 1 69 ? -0.794 19.453 -6.098 1 94.19 69 HIS B O 1
ATOM 1601 N N . VAL B 1 70 ? -0.306 17.312 -6.41 1 92.19 70 VAL B N 1
ATOM 1602 C CA . VAL B 1 70 ? 1.008 17.453 -5.789 1 92.19 70 VAL B CA 1
ATOM 1603 C C . VAL B 1 70 ? 1.873 18.406 -6.625 1 92.19 70 VAL B C 1
ATOM 1605 O O . VAL B 1 70 ? 1.854 18.344 -7.855 1 92.19 70 VAL B O 1
ATOM 1608 N N . ASP B 1 71 ? 2.658 19.234 -5.93 1 89.31 71 ASP B N 1
ATOM 1609 C CA . ASP B 1 71 ? 3.525 20.156 -6.648 1 89.31 71 ASP B CA 1
ATOM 1610 C C . ASP B 1 71 ? 4.926 19.578 -6.824 1 89.31 71 ASP B C 1
ATOM 1612 O O . ASP B 1 71 ? 5.156 18.391 -6.555 1 89.31 71 ASP B O 1
ATOM 1616 N N . SER B 1 72 ? 5.855 20.391 -7.316 1 85.5 72 SER B N 1
ATOM 1617 C CA . SER B 1 72 ? 7.195 19.922 -7.68 1 85.5 72 SER B CA 1
ATOM 1618 C C . SER B 1 72 ? 8.008 19.562 -6.441 1 85.5 72 SER B C 1
ATOM 1620 O O . SER B 1 72 ? 9.031 18.891 -6.547 1 85.5 72 SER B O 1
ATOM 1622 N N . LYS B 1 73 ? 7.633 20.031 -5.227 1 84.56 73 LYS B N 1
ATOM 1623 C CA . LYS B 1 73 ? 8.328 19.703 -3.984 1 84.56 73 LYS B CA 1
ATOM 1624 C C . LYS B 1 73 ? 7.648 18.562 -3.25 1 84.56 73 LYS B C 1
ATOM 1626 O O . LYS B 1 73 ? 7.996 18.25 -2.111 1 84.56 73 LYS B O 1
ATOM 1631 N N . GLY B 1 74 ? 6.539 18.078 -3.869 1 87.06 74 GLY B N 1
ATOM 1632 C CA . GLY B 1 74 ? 5.797 16.984 -3.246 1 87.06 74 GLY B CA 1
ATOM 1633 C C . GLY B 1 74 ? 4.734 17.469 -2.275 1 87.06 74 GLY B C 1
ATOM 1634 O O . GLY B 1 74 ? 4.203 16.688 -1.488 1 87.06 74 GLY B O 1
ATOM 1635 N N . MET B 1 75 ? 4.539 18.719 -2.336 1 91.5 75 MET B N 1
ATOM 1636 C CA . MET B 1 75 ? 3.559 19.312 -1.424 1 91.5 75 MET B CA 1
ATOM 1637 C C . MET B 1 75 ? 2.16 19.266 -2.029 1 91.5 75 MET B C 1
ATOM 1639 O O . MET B 1 75 ? 2 19.406 -3.244 1 91.5 75 MET B O 1
ATOM 1643 N N . ILE B 1 76 ? 1.213 19.047 -1.077 1 95.12 76 ILE B N 1
ATOM 1644 C CA . ILE B 1 76 ? -0.184 19.047 -1.499 1 95.12 76 ILE B CA 1
ATOM 1645 C C . ILE B 1 76 ? -0.886 20.281 -0.958 1 95.12 76 ILE B C 1
ATOM 1647 O O . ILE B 1 76 ? -0.458 20.859 0.045 1 95.12 76 ILE B O 1
ATOM 1651 N N . PRO B 1 77 ? -2.037 20.766 -1.654 1 97.12 77 PRO B N 1
ATOM 1652 C CA . PRO B 1 77 ? -2.768 21.938 -1.173 1 97.12 77 PRO B CA 1
ATOM 1653 C C . PRO B 1 77 ? -3.475 21.688 0.157 1 97.12 77 PRO B C 1
ATOM 1655 O O . PRO B 1 77 ? -3.775 20.547 0.494 1 97.12 77 PRO B O 1
ATOM 1658 N N . LEU B 1 78 ? -3.748 22.766 0.847 1 98.25 78 LEU B N 1
ATOM 1659 C CA . LEU B 1 78 ? -4.352 22.703 2.174 1 98.25 78 LEU B CA 1
ATOM 1660 C C . LEU B 1 78 ? -5.695 21.969 2.127 1 98.25 78 LEU B C 1
ATOM 1662 O O . LEU B 1 78 ? -5.992 21.156 2.996 1 98.25 78 LEU B O 1
ATOM 1666 N N . PRO B 1 79 ? -6.582 22.172 1.111 1 98.31 79 PRO B N 1
ATOM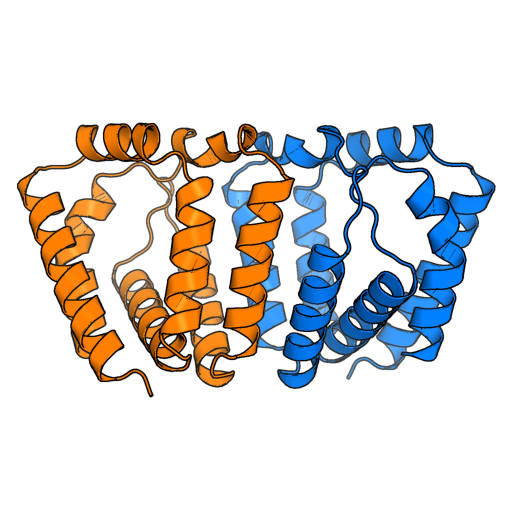 1667 C CA . PRO B 1 79 ? -7.852 21.438 1.102 1 98.31 79 PRO B CA 1
ATOM 1668 C C . PRO B 1 79 ? -7.66 19.938 1.005 1 98.31 79 PRO B C 1
ATOM 1670 O O . PRO B 1 79 ? -8.383 19.172 1.66 1 98.31 79 PRO B O 1
ATOM 1673 N N . ASP B 1 80 ? -6.695 19.531 0.238 1 98.25 80 ASP B N 1
ATOM 1674 C CA . ASP B 1 80 ? -6.402 18.094 0.131 1 98.25 80 ASP B CA 1
ATOM 1675 C C . ASP B 1 80 ? -5.844 17.547 1.442 1 98.25 80 ASP B C 1
ATOM 1677 O O . ASP B 1 80 ? -6.219 16.453 1.876 1 98.25 80 ASP B O 1
ATOM 1681 N N . TYR B 1 81 ? -4.945 18.297 1.948 1 98.31 81 TYR B N 1
ATOM 1682 C CA . TYR B 1 81 ? -4.352 17.906 3.223 1 98.31 81 TYR B CA 1
ATOM 1683 C C . TYR B 1 81 ? -5.418 17.75 4.301 1 98.31 81 TYR B C 1
ATOM 1685 O O . TYR B 1 81 ? -5.395 16.797 5.082 1 98.31 81 TYR B O 1
ATOM 1693 N N . THR B 1 82 ? -6.352 18.609 4.32 1 98.75 82 THR B N 1
ATOM 1694 C CA . THR B 1 82 ? -7.453 18.562 5.277 1 98.75 82 THR B CA 1
ATOM 1695 C C . THR B 1 82 ? -8.344 17.359 5.031 1 98.75 82 THR B C 1
ATOM 1697 O O . THR B 1 82 ? -8.734 16.656 5.977 1 98.75 82 THR B O 1
ATOM 1700 N N . ALA B 1 83 ? -8.664 17.156 3.785 1 98.44 83 ALA B N 1
ATOM 1701 C CA . ALA B 1 83 ? -9.5 16 3.434 1 98.44 83 ALA B CA 1
ATOM 1702 C C . ALA B 1 83 ? -8.836 14.695 3.861 1 98.44 83 ALA B C 1
ATOM 1704 O O . ALA B 1 83 ? -9.508 13.781 4.352 1 98.44 83 ALA B O 1
ATOM 1705 N N . ILE B 1 84 ? -7.551 14.617 3.689 1 98.31 84 ILE B N 1
ATOM 1706 C CA . ILE B 1 84 ? -6.801 13.43 4.07 1 98.31 84 ILE B CA 1
ATOM 1707 C C . ILE B 1 84 ? -6.859 13.242 5.586 1 98.31 84 ILE B C 1
ATOM 1709 O O . ILE B 1 84 ? -7.164 12.156 6.074 1 98.31 84 ILE B O 1
ATOM 1713 N N . ASN B 1 85 ? -6.566 14.242 6.285 1 98.56 85 ASN B N 1
ATOM 1714 C CA . ASN B 1 85 ? -6.582 14.141 7.738 1 98.56 85 ASN B CA 1
ATOM 1715 C C . ASN B 1 85 ? -7.969 13.773 8.258 1 98.56 85 ASN B C 1
ATOM 1717 O O . ASN B 1 85 ? -8.094 12.961 9.18 1 98.56 85 ASN B O 1
ATOM 1721 N N . ALA B 1 86 ? -8.977 14.43 7.711 1 98.69 86 ALA B N 1
ATOM 1722 C CA . ALA B 1 86 ? -10.344 14.094 8.102 1 98.69 86 ALA B CA 1
ATOM 1723 C C . ALA B 1 86 ? -10.633 12.617 7.852 1 98.69 86 ALA B C 1
ATOM 1725 O O . ALA B 1 86 ? -11.156 11.922 8.727 1 98.69 86 ALA B O 1
ATOM 1726 N N . ALA B 1 87 ? -10.312 12.164 6.688 1 98.12 87 ALA B N 1
ATOM 1727 C CA . ALA B 1 87 ? -10.547 10.766 6.328 1 98.12 87 ALA B CA 1
ATOM 1728 C C . ALA B 1 87 ? -9.789 9.82 7.262 1 98.12 87 ALA B C 1
ATOM 1730 O O . ALA B 1 87 ? -10.336 8.82 7.723 1 98.12 87 ALA B O 1
ATOM 1731 N N . ILE B 1 88 ? -8.531 10.117 7.512 1 97.62 88 ILE B N 1
ATOM 1732 C CA . ILE B 1 88 ? -7.715 9.297 8.406 1 97.62 88 ILE B CA 1
ATOM 1733 C C . ILE B 1 88 ? -8.367 9.242 9.789 1 97.62 88 ILE B C 1
ATOM 1735 O O . ILE B 1 88 ? -8.453 8.172 10.398 1 97.62 88 ILE B O 1
ATOM 1739 N N . GLY B 1 89 ? -8.805 10.359 10.258 1 98.12 89 GLY B N 1
ATOM 1740 C CA . GLY B 1 89 ? -9.484 10.367 11.539 1 98.12 89 GLY B CA 1
ATOM 1741 C C . GLY B 1 89 ? -10.688 9.438 11.586 1 98.12 89 GLY B C 1
ATOM 1742 O O . GLY B 1 89 ? -10.836 8.664 12.531 1 98.12 89 GLY B O 1
ATOM 1743 N N . HIS B 1 90 ? -11.5 9.516 10.586 1 98.25 90 HIS B N 1
ATOM 1744 C CA . HIS B 1 90 ? -12.688 8.664 10.539 1 98.25 90 HIS B CA 1
ATOM 1745 C C . HIS B 1 90 ? -12.297 7.191 10.406 1 98.25 90 HIS B C 1
ATOM 1747 O O . HIS B 1 90 ? -12.938 6.32 11 1 98.25 90 HIS B O 1
ATOM 1753 N N . MET B 1 91 ? -11.273 6.883 9.617 1 96.75 91 MET B N 1
ATOM 1754 C CA . MET B 1 91 ? -10.797 5.508 9.477 1 96.75 91 MET B CA 1
ATOM 1755 C C . MET B 1 91 ? -10.312 4.957 10.812 1 96.75 91 MET B C 1
ATOM 1757 O O . MET B 1 91 ? -10.742 3.883 11.234 1 96.75 91 MET B O 1
ATOM 1761 N N . VAL B 1 92 ? -9.531 5.699 11.422 1 96.88 92 VAL B N 1
ATOM 1762 C CA . VAL B 1 92 ? -8.938 5.254 12.68 1 96.88 92 VAL B CA 1
ATOM 1763 C C . VAL B 1 92 ? -10.023 5.133 13.75 1 96.88 92 VAL B C 1
ATOM 1765 O O . VAL B 1 92 ? -10.008 4.195 14.547 1 96.88 92 VAL B O 1
ATOM 1768 N N . ALA B 1 93 ? -10.938 6.012 13.758 1 97.81 93 ALA B N 1
ATOM 1769 C CA . ALA B 1 93 ? -12.016 5.977 14.742 1 97.81 93 ALA B CA 1
ATOM 1770 C C . ALA B 1 93 ? -12.883 4.73 14.57 1 97.81 93 ALA B C 1
ATOM 1772 O O . ALA B 1 93 ? -13.594 4.324 15.492 1 97.81 93 ALA B O 1
ATOM 1773 N N . SER B 1 94 ? -12.82 4.121 13.43 1 97.25 94 SER B N 1
ATOM 1774 C CA . SER B 1 94 ? -13.727 3.023 13.117 1 97.25 94 SER B CA 1
ATOM 1775 C C . SER B 1 94 ? -13.156 1.685 13.57 1 97.25 94 SER B C 1
ATOM 1777 O O . SER B 1 94 ? -13.781 0.639 13.375 1 97.25 94 SER B O 1
ATOM 1779 N N . VAL B 1 95 ? -11.969 1.645 14.141 1 96.88 95 VAL B N 1
ATOM 1780 C CA . VAL B 1 95 ? -11.359 0.385 14.555 1 96.88 95 VAL B CA 1
ATOM 1781 C C . VAL B 1 95 ? -11.055 0.421 16.047 1 96.88 95 VAL B C 1
ATOM 1783 O O . VAL B 1 95 ? -10.93 1.498 16.641 1 96.88 95 VAL B O 1
ATOM 1786 N N . PRO B 1 96 ? -10.922 -0.813 16.688 1 95.25 96 PRO B N 1
ATOM 1787 C CA . PRO B 1 96 ? -10.531 -0.835 18.109 1 95.25 96 PRO B CA 1
ATOM 1788 C C . PRO B 1 96 ? -9.148 -0.239 18.344 1 95.25 96 PRO B C 1
ATOM 1790 O O . PRO B 1 96 ? -8.25 -0.401 17.516 1 95.25 96 PRO B O 1
ATOM 1793 N N . LYS B 1 97 ? -8.992 0.36 19.484 1 94.44 97 LYS B N 1
ATOM 1794 C CA . LYS B 1 97 ? -7.758 1.035 19.875 1 94.44 97 LYS B CA 1
ATOM 1795 C C . LYS B 1 97 ? -6.57 0.079 19.828 1 94.44 97 LYS B C 1
ATOM 1797 O O . LYS B 1 97 ? -5.465 0.471 19.438 1 94.44 97 LYS B O 1
ATOM 1802 N N . ASN B 1 98 ? -6.758 -1.095 20.219 1 94.81 98 ASN B N 1
ATOM 1803 C CA . ASN B 1 98 ? -5.652 -2.045 20.281 1 94.81 98 ASN B CA 1
ATOM 1804 C C . ASN B 1 98 ? -5.066 -2.295 18.891 1 94.81 98 ASN B C 1
ATOM 1806 O O . ASN B 1 98 ? -3.869 -2.561 18.766 1 94.81 98 ASN B O 1
ATOM 1810 N N . GLN B 1 99 ? -5.812 -2.225 17.828 1 94.56 99 GLN B N 1
ATOM 1811 C CA . GLN B 1 99 ? -5.285 -2.412 16.484 1 94.56 99 GLN B CA 1
ATOM 1812 C C . GLN B 1 99 ? -4.402 -1.236 16.078 1 94.56 99 GLN B C 1
ATOM 1814 O O . GLN B 1 99 ? -3.383 -1.424 15.406 1 94.56 99 GLN B O 1
ATOM 1819 N N . VAL B 1 100 ? -4.891 -0.119 16.469 1 93.62 100 VAL B N 1
ATOM 1820 C CA . VAL B 1 100 ? -4.078 1.062 16.203 1 93.62 100 VAL B CA 1
ATOM 1821 C C . VAL B 1 100 ? -2.73 0.938 16.906 1 93.62 100 VAL B C 1
ATOM 1823 O O . VAL B 1 100 ? -1.682 1.169 16.297 1 93.62 100 VAL B O 1
ATOM 1826 N N . ILE B 1 101 ? -2.699 0.575 18.062 1 92.44 101 ILE B N 1
ATOM 1827 C CA . ILE B 1 101 ? -1.493 0.423 18.859 1 92.44 101 ILE B CA 1
ATOM 1828 C C . ILE B 1 101 ? -0.604 -0.663 18.266 1 92.44 101 ILE B C 1
ATOM 1830 O O . ILE B 1 101 ? 0.621 -0.521 18.219 1 92.44 101 ILE B O 1
ATOM 1834 N N . ASP B 1 102 ? -1.178 -1.753 17.797 1 92.56 102 ASP B N 1
ATOM 1835 C CA . ASP B 1 102 ? -0.425 -2.828 17.156 1 92.56 102 ASP B CA 1
ATOM 1836 C C . ASP B 1 102 ? 0.358 -2.307 15.961 1 92.56 102 ASP B C 1
ATOM 1838 O O . ASP B 1 102 ? 1.538 -2.625 15.797 1 92.56 102 ASP B O 1
ATOM 1842 N N . VAL B 1 103 ? -0.311 -1.516 15.18 1 92.19 103 VAL B N 1
ATOM 1843 C CA . VAL B 1 103 ? 0.359 -0.956 14.008 1 92.19 103 VAL B CA 1
ATOM 1844 C C . VAL B 1 103 ? 1.472 -0.009 14.453 1 92.19 103 VAL B C 1
ATOM 1846 O O . VAL B 1 103 ? 2.592 -0.074 13.945 1 92.19 103 VAL B O 1
ATOM 1849 N N . PHE B 1 104 ? 1.159 0.83 15.359 1 87.5 104 PHE B N 1
ATOM 1850 C CA . PHE B 1 104 ? 2.135 1.786 15.867 1 87.5 104 PHE B CA 1
ATOM 1851 C C . PHE B 1 104 ? 3.363 1.067 16.406 1 87.5 104 PHE B C 1
ATOM 1853 O O . PHE B 1 104 ? 4.496 1.426 16.078 1 87.5 104 PHE B O 1
ATOM 1860 N N . ASN B 1 105 ? 3.227 0.082 17.156 1 88.88 105 ASN B N 1
ATOM 1861 C CA . ASN B 1 105 ? 4.32 -0.671 17.766 1 88.88 105 ASN B CA 1
ATOM 1862 C C . ASN B 1 105 ? 5.148 -1.398 16.703 1 88.88 105 ASN B C 1
ATOM 1864 O O . ASN B 1 105 ? 6.379 -1.405 16.766 1 88.88 105 ASN B O 1
ATOM 1868 N N . ALA B 1 106 ? 4.539 -1.93 15.797 1 86.75 106 ALA B N 1
ATOM 1869 C CA . ALA B 1 106 ? 5.254 -2.627 14.727 1 86.75 106 ALA B CA 1
ATOM 1870 C C . ALA B 1 106 ? 6.09 -1.656 13.906 1 86.75 106 ALA B C 1
ATOM 1872 O O . ALA B 1 106 ? 7.227 -1.965 13.531 1 86.75 106 ALA B O 1
ATOM 1873 N N . ALA B 1 107 ? 5.469 -0.512 13.617 1 85.25 107 ALA B N 1
ATOM 1874 C CA . ALA B 1 107 ? 6.16 0.496 12.82 1 85.25 107 ALA B CA 1
ATOM 1875 C C . ALA B 1 107 ? 7.363 1.062 13.578 1 85.25 107 ALA B C 1
ATOM 1877 O O . ALA B 1 107 ? 8.383 1.396 12.969 1 85.25 107 ALA B O 1
ATOM 1878 N N . GLY B 1 108 ? 7.223 1.237 14.844 1 79.38 108 GLY B N 1
ATOM 1879 C CA . GLY B 1 108 ? 8.305 1.756 15.664 1 79.38 108 GLY B CA 1
ATOM 1880 C C . GLY B 1 108 ? 9.578 0.935 15.562 1 79.38 108 GLY B C 1
ATOM 1881 O O . GLY B 1 108 ? 10.672 1.46 15.742 1 79.38 108 GLY B O 1
ATOM 1882 N N . ASN B 1 109 ? 9.469 -0.193 15.125 1 73.38 109 ASN B N 1
ATOM 1883 C CA . ASN B 1 109 ? 10.609 -1.1 15.031 1 73.38 109 ASN B CA 1
ATOM 1884 C C . ASN B 1 109 ? 11.305 -0.992 13.68 1 73.38 109 ASN B C 1
ATOM 1886 O O . ASN B 1 109 ? 12.391 -1.543 13.484 1 73.38 109 ASN B O 1
ATOM 1890 N N . VAL B 1 110 ? 10.703 -0.243 12.773 1 74.44 110 VAL B N 1
ATOM 1891 C CA . VAL B 1 110 ? 11.234 -0.224 11.414 1 74.44 110 VAL B CA 1
ATOM 1892 C C . VAL B 1 110 ? 11.625 1.203 11.031 1 74.44 110 VAL B C 1
ATOM 1894 O O . VAL B 1 110 ? 12.586 1.412 10.289 1 74.44 110 VAL B O 1
ATOM 1897 N N . VAL B 1 111 ? 10.898 2.104 11.367 1 65.12 111 VAL B N 1
ATOM 1898 C CA . VAL B 1 111 ? 11.109 3.486 10.953 1 65.12 111 VAL B CA 1
ATOM 1899 C C . VAL B 1 111 ? 12.344 4.051 11.664 1 65.12 111 VAL B C 1
ATOM 1901 O O . VAL B 1 111 ? 12.508 3.869 12.875 1 65.12 111 VAL B O 1
ATOM 1904 N N . ARG B 1 112 ? 13.172 4.469 10.672 1 66.06 112 ARG B N 1
ATOM 1905 C CA . ARG B 1 112 ? 14.383 5.129 11.156 1 66.06 112 ARG B CA 1
ATOM 1906 C C . ARG B 1 112 ? 14.055 6.5 11.742 1 66.06 112 ARG B C 1
ATOM 1908 O O . ARG B 1 112 ? 14.359 7.527 11.133 1 66.06 112 ARG B O 1
ATOM 1915 N N . LYS B 1 113 ? 13.672 6.473 12.945 1 66.06 113 LYS B N 1
ATOM 1916 C CA . LYS B 1 113 ? 13.141 7.652 13.625 1 66.06 113 LYS B CA 1
ATOM 1917 C C . LYS B 1 113 ? 14.219 8.711 13.812 1 66.06 113 LYS B C 1
ATOM 1919 O O . LYS B 1 113 ? 13.977 9.898 13.586 1 66.06 113 LYS B O 1
ATOM 1924 N N . GLU B 1 114 ? 15.297 8.211 13.953 1 70.69 114 GLU B N 1
ATOM 1925 C CA . GLU B 1 114 ? 16.328 9.172 14.312 1 70.69 114 GLU B CA 1
ATOM 1926 C C . GLU B 1 114 ? 16.781 9.984 13.094 1 70.69 114 GLU B C 1
ATOM 1928 O O . GLU B 1 114 ? 16.828 11.211 13.141 1 70.69 114 GLU B O 1
ATOM 1933 N N . GLU B 1 115 ? 16.969 9.398 11.977 1 71.06 115 GLU B N 1
ATOM 1934 C CA . GLU B 1 115 ? 17.469 10.102 10.805 1 71.06 115 GLU B CA 1
ATOM 1935 C C . GLU B 1 115 ? 16.406 11.008 10.195 1 71.06 115 GLU B C 1
ATOM 1937 O O . GLU B 1 115 ? 16.672 12.164 9.867 1 71.06 115 GLU B O 1
ATOM 1942 N N . VAL B 1 116 ? 15.281 10.516 10.102 1 71.81 116 VAL B N 1
ATOM 1943 C CA . VAL B 1 116 ? 14.188 11.289 9.523 1 71.81 116 VAL B CA 1
ATOM 1944 C C . VAL B 1 116 ? 13.828 12.445 10.453 1 71.81 116 VAL B C 1
ATOM 1946 O O . VAL B 1 116 ? 13.633 13.578 10 1 71.81 116 VAL B O 1
ATOM 1949 N N . GLY B 1 117 ? 13.766 12.125 11.695 1 75 117 GLY B N 1
ATOM 1950 C CA . GLY B 1 117 ? 13.469 13.156 12.672 1 75 117 GLY B CA 1
ATOM 1951 C C . GLY B 1 117 ? 14.484 14.281 12.688 1 75 117 GLY B C 1
ATOM 1952 O O . GLY B 1 117 ? 14.117 15.453 12.688 1 75 117 GLY B O 1
ATOM 1953 N N . ALA B 1 118 ? 15.703 13.906 12.648 1 76.69 118 ALA B N 1
ATOM 1954 C CA . ALA B 1 118 ? 16.766 14.906 12.641 1 76.69 118 ALA B CA 1
ATOM 1955 C C . ALA B 1 118 ? 16.703 15.758 11.375 1 76.69 118 ALA B C 1
ATOM 1957 O O . ALA B 1 118 ? 16.891 16.984 11.43 1 76.69 118 ALA B O 1
ATOM 1958 N N . TYR B 1 119 ? 16.484 15.125 10.281 1 78.25 119 TYR B N 1
ATOM 1959 C CA . TYR B 1 119 ? 16.375 15.836 9.008 1 78.25 119 TYR B CA 1
ATOM 1960 C C . TYR B 1 119 ? 15.219 16.844 9.039 1 78.25 119 TYR B C 1
ATOM 1962 O O . TYR B 1 119 ? 15.406 18.016 8.703 1 78.25 119 TYR B O 1
ATOM 1970 N N . MET B 1 120 ? 14.086 16.375 9.578 1 78.44 120 MET B N 1
ATOM 1971 C CA . MET B 1 120 ? 12.922 17.266 9.617 1 78.44 120 MET B CA 1
ATOM 1972 C C . MET B 1 120 ? 13.156 18.438 10.562 1 78.44 120 MET B C 1
ATOM 1974 O O . MET B 1 120 ? 12.805 19.562 10.25 1 78.44 120 MET B O 1
ATOM 1978 N N . LYS B 1 121 ? 13.766 18.172 11.547 1 82.31 121 LYS B N 1
ATOM 1979 C CA . LYS B 1 121 ? 14.023 19.219 12.539 1 82.31 121 LYS B CA 1
ATOM 1980 C C . LYS B 1 121 ? 14.984 20.281 11.977 1 82.31 121 LYS B C 1
ATOM 1982 O O . LYS B 1 121 ? 14.914 21.438 12.367 1 82.31 121 LYS B O 1
ATOM 1987 N N . SER B 1 122 ? 15.781 19.812 11.141 1 85.94 122 SER B N 1
ATOM 1988 C CA . SER B 1 122 ? 16.766 20.734 10.578 1 85.94 122 SER B CA 1
ATOM 1989 C C . SER B 1 122 ? 16.109 21.688 9.578 1 85.94 122 SER B C 1
ATOM 1991 O O . SER B 1 122 ? 16.688 22.719 9.234 1 85.94 122 SER B O 1
ATOM 1993 N N . LEU B 1 123 ? 14.984 21.406 9.133 1 88.12 123 LEU B N 1
ATOM 1994 C CA . LEU B 1 123 ? 14.383 22.172 8.047 1 88.12 123 LEU B CA 1
ATOM 1995 C C . LEU B 1 123 ? 13.289 23.094 8.586 1 88.12 123 LEU B C 1
ATOM 1997 O O . LEU B 1 123 ? 12.969 24.109 7.961 1 88.12 123 LEU B O 1
ATOM 2001 N N . VAL B 1 124 ? 12.828 22.75 9.672 1 91.38 124 VAL B N 1
ATOM 2002 C CA . VAL B 1 124 ? 11.57 23.391 10.039 1 91.38 124 VAL B CA 1
ATOM 2003 C C . VAL B 1 124 ? 11.812 24.375 11.18 1 91.38 124 VAL B C 1
ATOM 2005 O O . VAL B 1 124 ? 12.727 24.188 11.984 1 91.38 124 VAL B O 1
ATOM 2008 N N . SER B 1 125 ? 10.961 25.453 11.258 1 94.81 125 SER B N 1
ATOM 2009 C CA . SER B 1 125 ? 10.969 26.359 12.391 1 94.81 125 SER B CA 1
ATOM 2010 C C . SER B 1 125 ? 10.43 25.672 13.648 1 94.81 125 SER B C 1
ATOM 2012 O O . SER B 1 125 ? 9.461 24.922 13.586 1 94.81 125 SER B O 1
ATOM 2014 N N . SER B 1 126 ? 11.055 26 14.742 1 91.94 126 SER B N 1
ATOM 2015 C CA . SER B 1 126 ? 10.625 25.422 16.016 1 91.94 126 SER B CA 1
ATOM 2016 C C . SER B 1 126 ? 9.18 25.797 16.328 1 91.94 126 SER B C 1
ATOM 2018 O O . SER B 1 126 ? 8.422 24.984 16.859 1 91.94 126 SER B O 1
ATOM 2020 N N . GLY B 1 127 ? 8.828 27.016 16.062 1 95 127 GLY B N 1
ATOM 2021 C CA . GLY B 1 127 ? 7.465 27.453 16.297 1 95 127 GLY B CA 1
ATOM 2022 C C . GLY B 1 127 ? 6.434 26.688 15.492 1 95 127 GLY B C 1
ATOM 2023 O O . GLY B 1 127 ? 5.406 26.266 16.031 1 95 127 GLY B O 1
ATOM 2024 N N . ASP B 1 128 ? 6.723 26.453 14.234 1 96.19 128 ASP B N 1
ATOM 2025 C CA . ASP B 1 128 ? 5.805 25.719 13.383 1 96.19 128 ASP B CA 1
ATOM 2026 C C . ASP B 1 128 ? 5.73 24.25 13.789 1 96.19 128 ASP B C 1
ATOM 2028 O O . ASP B 1 128 ? 4.656 23.641 13.766 1 96.19 128 ASP B O 1
ATOM 2032 N N . ALA B 1 129 ? 6.875 23.719 14.094 1 93.94 129 ALA B N 1
ATOM 2033 C CA . ALA B 1 129 ? 6.91 22.328 14.555 1 93.94 129 ALA B CA 1
ATOM 2034 C C . ALA B 1 129 ? 6.078 22.156 15.82 1 93.94 129 ALA B C 1
ATOM 2036 O O . ALA B 1 129 ? 5.328 21.188 15.953 1 93.94 129 ALA B O 1
ATOM 2037 N N . GLU B 1 130 ? 6.246 23.016 16.719 1 93.94 130 GLU B N 1
ATOM 2038 C CA . GLU B 1 130 ? 5.496 22.938 17.969 1 93.94 130 GLU B CA 1
ATOM 2039 C C . GLU B 1 130 ? 3.998 23.094 17.734 1 93.94 130 GLU B C 1
ATOM 2041 O O . GLU B 1 130 ? 3.191 22.375 18.328 1 93.94 130 GLU B O 1
ATOM 2046 N N . ALA B 1 131 ? 3.617 24 16.938 1 96.38 131 ALA B N 1
ATOM 2047 C CA . ALA B 1 131 ? 2.207 24.203 16.609 1 96.38 131 ALA B CA 1
ATOM 2048 C C . ALA B 1 131 ? 1.619 22.938 15.977 1 96.38 131 ALA B C 1
ATOM 2050 O O . ALA B 1 131 ? 0.508 22.531 16.328 1 96.38 131 ALA B O 1
ATOM 2051 N N . ALA B 1 132 ? 2.367 22.375 15.039 1 96 132 ALA B N 1
ATOM 2052 C CA . ALA B 1 132 ? 1.932 21.141 14.398 1 96 132 ALA B CA 1
ATOM 2053 C C . ALA B 1 132 ? 1.764 20.031 15.414 1 96 132 ALA B C 1
ATOM 2055 O O . ALA B 1 132 ? 0.771 19.297 15.383 1 96 132 ALA B O 1
ATOM 2056 N N . TYR B 1 133 ? 2.715 19.891 16.281 1 94.12 133 TYR B N 1
ATOM 2057 C CA . TYR B 1 133 ? 2.713 18.844 17.297 1 94.12 133 TYR B CA 1
ATOM 2058 C C . TYR B 1 133 ? 1.496 18.984 18.203 1 94.12 133 TYR B C 1
ATOM 2060 O O . TYR B 1 133 ? 0.796 18 18.469 1 94.12 133 TYR B O 1
ATOM 2068 N N . LYS B 1 134 ? 1.281 20.125 18.703 1 96.94 134 LYS B N 1
ATOM 2069 C CA . LYS B 1 134 ? 0.14 20.375 19.578 1 96.94 134 LYS B CA 1
ATOM 2070 C C . LYS B 1 134 ? -1.175 20.062 18.875 1 96.94 134 LYS B C 1
ATOM 2072 O O . LYS B 1 134 ? -2.051 19.406 19.438 1 96.94 134 LYS B O 1
ATOM 2077 N N . ALA B 1 135 ? -1.302 20.547 17.688 1 98.12 135 ALA B N 1
ATOM 2078 C CA . ALA B 1 135 ? -2.52 20.312 16.922 1 98.12 135 ALA B CA 1
ATOM 2079 C C . ALA B 1 135 ? -2.723 18.812 16.672 1 98.12 135 ALA B C 1
ATOM 2081 O O . ALA B 1 135 ? -3.855 18.328 16.672 1 98.12 135 ALA B O 1
ATOM 2082 N N . PHE B 1 136 ? -1.646 18.125 16.422 1 96.88 136 PHE B N 1
ATOM 2083 C CA . PHE B 1 136 ? -1.729 16.688 16.203 1 96.88 136 PHE B CA 1
ATOM 2084 C C . PHE B 1 136 ? -2.289 15.984 17.438 1 96.88 136 PHE B C 1
ATOM 2086 O O . PHE B 1 136 ? -3.16 15.125 17.328 1 96.88 136 PHE B O 1
ATOM 2093 N N . TRP B 1 137 ? -1.794 16.297 18.562 1 96.69 137 TRP B N 1
ATOM 2094 C CA . TRP B 1 137 ? -2.248 15.664 19.797 1 96.69 137 TRP B CA 1
ATOM 2095 C C . TRP B 1 137 ? -3.721 15.961 20.062 1 96.69 137 TRP B C 1
ATOM 2097 O O . TRP B 1 137 ? -4.473 15.086 20.484 1 96.69 137 TRP B O 1
ATOM 2107 N N . GLU B 1 138 ? -4.117 17.156 19.812 1 98 138 GLU B N 1
ATOM 2108 C CA . GLU B 1 138 ? -5.531 17.5 19.969 1 98 138 GLU B CA 1
ATOM 2109 C C . GLU B 1 138 ? -6.395 16.688 19 1 98 138 GLU B C 1
ATOM 2111 O O . GLU B 1 138 ? -7.445 16.172 19.391 1 98 138 GLU B O 1
ATOM 2116 N N . PHE B 1 139 ? -5.973 16.578 17.812 1 98.25 139 PHE B N 1
ATOM 2117 C CA . PHE B 1 139 ? -6.668 15.773 16.812 1 98.25 139 PHE B CA 1
ATOM 2118 C C . PHE B 1 139 ? -6.762 14.32 17.266 1 98.25 139 PHE B C 1
ATOM 2120 O O . PHE B 1 139 ? -7.832 13.711 17.203 1 98.25 139 PHE B O 1
ATOM 2127 N N . LYS B 1 140 ? -5.641 13.828 17.688 1 96.19 140 LYS B N 1
ATOM 2128 C CA . LYS B 1 140 ? -5.594 12.453 18.188 1 96.19 140 LYS B CA 1
ATOM 2129 C C . LYS B 1 140 ? -6.609 12.25 19.312 1 96.19 140 LYS B C 1
ATOM 2131 O O . LYS B 1 140 ? -7.305 11.234 19.344 1 96.19 140 LYS B O 1
ATOM 2136 N N . ASP B 1 141 ? -6.672 13.141 20.203 1 96.62 141 ASP B N 1
ATOM 2137 C CA . ASP B 1 141 ? -7.602 13.031 21.328 1 96.62 141 ASP B CA 1
ATOM 2138 C C . ASP B 1 141 ? -9.047 13 20.844 1 96.62 141 ASP B C 1
ATOM 2140 O O . ASP B 1 141 ? -9.867 12.234 21.359 1 96.62 141 ASP B O 1
ATOM 2144 N N . VAL B 1 142 ? -9.352 13.82 19.906 1 97.94 142 VAL B N 1
ATOM 2145 C CA . VAL B 1 142 ? -10.695 13.859 19.359 1 97.94 142 VAL B CA 1
ATOM 2146 C C . VAL B 1 142 ? -11.016 12.523 18.688 1 97.94 142 VAL B C 1
ATOM 2148 O O . VAL B 1 142 ? -12.102 11.961 18.891 1 97.94 142 VAL B O 1
ATOM 2151 N N . VAL B 1 143 ? -10.102 11.984 17.922 1 97.56 143 VAL B N 1
ATOM 2152 C CA . VAL B 1 143 ? -10.305 10.703 17.25 1 97.56 143 VAL B CA 1
ATOM 2153 C C . VAL B 1 143 ? -10.469 9.594 18.281 1 97.56 143 VAL B C 1
ATOM 2155 O O . VAL B 1 143 ? -11.375 8.758 18.156 1 97.56 143 VAL B O 1
ATOM 2158 N N . ALA B 1 144 ? -9.602 9.609 19.281 1 95.44 144 ALA B N 1
ATOM 2159 C CA . ALA B 1 144 ? -9.664 8.602 20.344 1 95.44 144 ALA B CA 1
ATOM 2160 C C . ALA B 1 144 ? -11.016 8.641 21.047 1 95.44 144 ALA B C 1
ATOM 2162 O O . ALA B 1 144 ? -11.578 7.598 21.391 1 95.44 144 ALA B O 1
ATOM 2163 N N . ALA B 1 145 ? -11.547 9.758 21.266 1 96.25 145 ALA B N 1
ATOM 2164 C CA . ALA B 1 145 ? -12.82 9.914 21.969 1 96.25 145 ALA B CA 1
ATOM 2165 C C . ALA B 1 145 ? -13.977 9.398 21.109 1 96.25 145 ALA B C 1
ATOM 2167 O O . ALA B 1 145 ? -15.031 9.031 21.641 1 96.25 145 ALA B O 1
ATOM 2168 N N . ALA B 1 146 ? -13.727 9.375 19.828 1 95.62 146 ALA B N 1
ATOM 2169 C CA . ALA B 1 146 ? -14.766 8.93 18.891 1 95.62 146 ALA B CA 1
ATOM 2170 C C . ALA B 1 146 ? -14.656 7.434 18.625 1 95.62 146 ALA B C 1
ATOM 2172 O O . ALA B 1 146 ? -15.516 6.852 17.953 1 95.62 146 ALA B O 1
ATOM 2173 N N . GLN B 1 147 ? -13.555 6.879 19.016 1 90.94 147 GLN B N 1
ATOM 2174 C CA . GLN B 1 147 ? -13.281 5.473 18.734 1 90.94 147 GLN B CA 1
ATOM 2175 C C . GLN B 1 147 ? -14.195 4.559 19.547 1 90.94 147 GLN B C 1
ATOM 2177 O O . GLN B 1 147 ? -14.414 4.797 20.734 1 90.94 147 GLN B O 1
ATOM 2182 N N . ARG B 1 148 ? -14.953 3.637 18.891 1 69.5 148 ARG B N 1
ATOM 2183 C CA . ARG B 1 148 ? -15.867 2.689 19.531 1 69.5 148 ARG B CA 1
ATOM 2184 C C . ARG B 1 148 ? -15.094 1.558 20.203 1 69.5 148 ARG B C 1
ATOM 2186 O O . ARG B 1 148 ? -14.008 1.179 19.734 1 69.5 148 ARG B O 1
#

Secondary structure (DSSP, 8-state):
-HHHHHHHHHHHHHHHHTS-TT-GGGG-GGGS-HHHHHHHHHHHHHHHHHS-HHHHHHHHHHHHHHHHT--TTS---HHHHHHHHHHHHHHHHTS-HHHHHHHHHHHHTTS-HHHHHHHHHHHS-HHHHHHHHHHHHHHHHHHHHH--/-HHHHHHHHHHHHHHHHTS-TT-GGGG-GGGS-HHHHHHHHHHHHHHHHHS-HHHHHHHHHHHHHHHHT--TTS---HHHHHHHHHHHHHHHHTS-HHHHHHHHHHHHTTS-HHHHHHHHHHHS-HHHHHHHHHHHHHHHHHHHHH--

Nearest PDB structures (foldseek):
  8ow6-assembly2_C  TM=9.005E-01  e=6.412E-14  Heterocapsa pygmaea
  8ow6-assembly2_D  TM=9.044E-01  e=2.634E-13  Heterocapsa pygmaea
  3iis-assembly1_M  TM=9.035E-01  e=7.926E-11  Amphidinium carterae
  8ov5-assembly1_O  TM=9.188E-01  e=2.481E-10  Amphidinium carterae
  1ppr-assembly1_O  TM=9.165E-01  e=2.350E-10  Amphidinium carterae